Protein AF-0000000075717150 (afdb_homodimer)

pLDDT: mean 70.17, std 19.17, range [33.69, 96.06]

Nearest PDB structures (foldseek):
  2d68-assembly1_B  TM=8.323E-01  e=2.996E-01  Homo sapiens

Organism: Trichomonas vaginalis (strain ATCC PRA-98 / G3) (NCBI:txid412133)

Structure (mmCIF, N/CA/C/O backbone):
data_AF-0000000075717150-model_v1
#
loop_
_entity.id
_entity.type
_entity.pdbx_description
1 polymer 'LisH domain-containing protein'
#
loop_
_atom_site.group_PDB
_atom_site.id
_atom_site.type_symbol
_atom_site.label_atom_id
_atom_site.label_alt_id
_atom_site.label_comp_id
_atom_site.label_asym_id
_atom_site.label_entity_id
_atom_site.label_seq_id
_atom_site.pdbx_PDB_ins_code
_atom_site.Cartn_x
_atom_site.Cartn_y
_atom_site.Cartn_z
_atom_site.occupancy
_atom_site.B_iso_or_equiv
_atom_site.auth_seq_id
_atom_site.auth_comp_id
_atom_site.auth_asym_id
_atom_site.auth_atom_id
_atom_site.pdbx_PDB_model_num
ATOM 1 N N . MET A 1 1 ? -55.406 -4.188 25.156 1 46.41 1 MET A N 1
ATOM 2 C CA . MET A 1 1 ? -54.625 -3.035 24.703 1 46.41 1 MET A CA 1
ATOM 3 C C . MET A 1 1 ? -55.219 -2.43 23.438 1 46.41 1 MET A C 1
ATOM 5 O O . MET A 1 1 ? -55.469 -3.141 22.469 1 46.41 1 MET A O 1
ATOM 9 N N . SER A 1 2 ? -55.781 -1.242 23.562 1 56.91 2 SER A N 1
ATOM 10 C CA . SER A 1 2 ? -56.562 -0.68 22.484 1 56.91 2 SER A CA 1
ATOM 11 C C . SER A 1 2 ? -55.719 -0.387 21.25 1 56.91 2 SER A C 1
ATOM 13 O O . SER A 1 2 ? -54.5 -0.237 21.359 1 56.91 2 SER A O 1
ATOM 15 N N . PHE A 1 3 ? -56.312 -0.601 20.141 1 59.31 3 PHE A N 1
ATOM 16 C CA . PHE A 1 3 ? -55.75 -0.363 18.828 1 59.31 3 PHE A CA 1
ATOM 17 C C . PHE A 1 3 ? -55.062 0.991 18.766 1 59.31 3 PHE A C 1
ATOM 19 O O . PHE A 1 3 ? -54 1.121 18.172 1 59.31 3 PHE A O 1
ATOM 26 N N . GLU A 1 4 ? -55.594 1.86 19.484 1 58.78 4 GLU A N 1
ATOM 27 C CA . GLU A 1 4 ? -55.062 3.219 19.516 1 58.78 4 GLU A CA 1
ATOM 28 C C . GLU A 1 4 ? -53.75 3.273 20.266 1 58.78 4 GLU A C 1
ATOM 30 O O . GLU A 1 4 ? -52.812 3.996 19.875 1 58.78 4 GLU A O 1
ATOM 35 N N . LYS A 1 5 ? -53.656 2.535 21.266 1 59.91 5 LYS A N 1
ATOM 36 C CA . LYS A 1 5 ? -52.406 2.479 22.031 1 59.91 5 LYS A CA 1
ATOM 37 C C . LYS A 1 5 ? -51.312 1.805 21.25 1 59.91 5 LYS A C 1
ATOM 39 O O . LYS A 1 5 ? -50.156 2.242 21.297 1 59.91 5 LYS A O 1
ATOM 44 N N . ALA A 1 6 ? -51.688 0.785 20.5 1 54.62 6 ALA A N 1
ATOM 45 C CA . ALA A 1 6 ? -50.719 0.101 19.656 1 54.62 6 ALA A CA 1
ATOM 46 C C . ALA A 1 6 ? -50.188 1.024 18.547 1 54.62 6 ALA A C 1
ATOM 48 O O . ALA A 1 6 ? -49 1.041 18.25 1 54.62 6 ALA A O 1
ATOM 49 N N . LYS A 1 7 ? -51.031 1.894 18.078 1 57.31 7 LYS A N 1
ATOM 50 C CA . LYS A 1 7 ? -50.656 2.848 17.031 1 57.31 7 LYS A CA 1
ATOM 51 C C . LYS A 1 7 ? -49.688 3.906 17.562 1 57.31 7 LYS A C 1
ATOM 53 O O . LYS A 1 7 ? -48.75 4.297 16.891 1 57.31 7 LYS A O 1
ATOM 58 N N . SER A 1 8 ? -49.969 4.273 18.797 1 62.31 8 SER A N 1
ATOM 59 C CA . SER A 1 8 ? -49.125 5.289 19.438 1 62.31 8 SER A CA 1
ATOM 60 C C . SER A 1 8 ? -47.75 4.758 19.734 1 62.31 8 SER A C 1
ATOM 62 O O . SER A 1 8 ? -46.75 5.465 19.547 1 62.31 8 SER A O 1
ATOM 64 N N . ILE A 1 9 ? -47.719 3.467 20.047 1 58.25 9 ILE A N 1
ATOM 65 C CA . ILE A 1 9 ? -46.438 2.824 20.359 1 58.25 9 ILE A CA 1
ATOM 66 C C . ILE A 1 9 ? -45.625 2.643 19.078 1 58.25 9 ILE A C 1
ATOM 68 O O . ILE A 1 9 ? -44.406 2.877 19.062 1 58.25 9 ILE A O 1
ATOM 72 N N . ILE A 1 10 ? -46.281 2.322 18 1 52.78 10 ILE A N 1
ATOM 73 C CA . ILE A 1 10 ? -45.625 2.143 16.719 1 52.78 10 ILE A CA 1
ATOM 74 C C . ILE A 1 10 ? -45.094 3.484 16.203 1 52.78 10 ILE A C 1
ATOM 76 O O . ILE A 1 10 ? -43.969 3.576 15.727 1 52.78 10 ILE A O 1
ATOM 80 N N . ALA A 1 11 ? -45.938 4.5 16.406 1 60.97 11 ALA A N 1
ATOM 81 C CA . ALA A 1 11 ? -45.562 5.832 15.945 1 60.97 11 ALA A CA 1
ATOM 82 C C . ALA A 1 11 ? -44.375 6.363 16.719 1 60.97 11 ALA A C 1
ATOM 84 O O . ALA A 1 11 ? -43.469 6.973 16.141 1 60.97 11 ALA A O 1
ATOM 85 N N . GLU A 1 12 ? -44.344 6.039 18 1 57.88 12 GLU A N 1
ATOM 86 C CA . GLU A 1 12 ? -43.25 6.461 18.859 1 57.88 12 GLU A CA 1
ATOM 87 C C . GLU A 1 12 ? -41.969 5.688 18.547 1 57.88 12 GLU A C 1
ATOM 89 O O . GLU A 1 12 ? -40.875 6.266 18.5 1 57.88 12 GLU A O 1
ATOM 94 N N . SER A 1 13 ? -42.125 4.363 18.266 1 57.03 13 SER A N 1
ATOM 95 C CA . SER A 1 13 ? -40.969 3.521 17.906 1 57.03 13 SER A CA 1
ATOM 96 C C . SER A 1 13 ? -40.375 3.949 16.562 1 57.03 13 SER A C 1
ATOM 98 O O . SER A 1 13 ? -39.156 3.957 16.406 1 57.03 13 SER A O 1
ATOM 100 N N . GLU A 1 14 ? -41.281 4.332 15.648 1 54.59 14 GLU A N 1
ATOM 101 C CA . GLU A 1 14 ? -40.812 4.809 14.344 1 54.59 14 GLU A CA 1
ATOM 102 C C . GLU A 1 14 ? -40.094 6.137 14.469 1 54.59 14 GLU A C 1
ATOM 104 O O . GLU A 1 14 ? -39.062 6.348 13.812 1 54.59 14 GLU A O 1
ATOM 109 N N . ARG A 1 15 ? -40.656 6.996 15.344 1 56.44 15 ARG A N 1
ATOM 110 C CA . ARG A 1 15 ? -40.031 8.297 15.562 1 56.44 15 ARG A CA 1
ATOM 111 C C . ARG A 1 15 ? -38.656 8.148 16.188 1 56.44 15 ARG A C 1
ATOM 113 O O . ARG A 1 15 ? -37.719 8.844 15.797 1 56.44 15 ARG A O 1
ATOM 120 N N . GLU A 1 16 ? -38.562 7.121 17.109 1 57.84 16 GLU A N 1
ATOM 121 C CA . GLU A 1 16 ? -37.281 6.836 17.75 1 57.84 16 GLU A CA 1
ATOM 122 C C . GLU A 1 16 ? -36.281 6.223 16.766 1 57.84 16 GLU A C 1
ATOM 124 O O . GLU A 1 16 ? -35.094 6.562 16.781 1 57.84 16 GLU A O 1
ATOM 129 N N . LEU A 1 17 ? -36.781 5.363 15.953 1 55.19 17 LEU A N 1
ATOM 130 C CA . LEU A 1 17 ? -35.938 4.746 14.938 1 55.19 17 LEU A CA 1
ATOM 131 C C . LEU A 1 17 ? -35.469 5.789 13.93 1 55.19 17 LEU A C 1
ATOM 133 O O . LEU A 1 17 ? -34.281 5.77 13.516 1 55.19 17 LEU A O 1
ATOM 137 N N . ARG A 1 18 ? -36.375 6.648 13.555 1 54.06 18 ARG A N 1
ATOM 138 C CA . ARG A 1 18 ? -36.031 7.715 12.625 1 54.06 18 ARG A CA 1
ATOM 139 C C . ARG A 1 18 ? -34.938 8.625 13.211 1 54.06 18 ARG A C 1
ATOM 141 O O . ARG A 1 18 ? -34 9.023 12.508 1 54.06 18 ARG A O 1
ATOM 148 N N . LYS A 1 19 ? -35.156 8.906 14.484 1 57.41 19 LYS A N 1
ATOM 149 C CA . LYS A 1 19 ? -34.188 9.742 15.18 1 57.41 19 LYS A CA 1
ATOM 150 C C . LYS A 1 19 ? -32.844 9.07 15.234 1 57.41 19 LYS A C 1
ATOM 152 O O . LYS A 1 19 ? -31.812 9.711 15.016 1 57.41 19 LYS A O 1
ATOM 157 N N . GLU A 1 20 ? -32.875 7.723 15.477 1 55.41 20 GLU A N 1
ATOM 158 C CA . GLU A 1 20 ? -31.656 6.953 15.547 1 55.41 20 GLU A CA 1
ATOM 159 C C . GLU A 1 20 ? -30.969 6.855 14.188 1 55.41 20 GLU A C 1
ATOM 161 O O . GLU A 1 20 ? -29.75 6.992 14.078 1 55.41 20 GLU A O 1
ATOM 166 N N . ILE A 1 21 ? -31.766 6.75 13.258 1 53.97 21 ILE A N 1
ATOM 167 C CA . ILE A 1 21 ? -31.234 6.672 11.898 1 53.97 21 ILE A CA 1
ATOM 168 C C . ILE A 1 21 ? -30.656 8.023 11.492 1 53.97 21 ILE A C 1
ATOM 170 O O . ILE A 1 21 ? -29.578 8.094 10.898 1 53.97 21 ILE A O 1
ATOM 174 N N . SER A 1 22 ? -31.422 9.062 11.867 1 54.75 22 SER A N 1
ATOM 175 C CA . SER A 1 22 ? -30.969 10.414 11.562 1 54.75 22 SER A CA 1
ATOM 176 C C . SER A 1 22 ? -29.641 10.719 12.258 1 54.75 22 SER A C 1
ATOM 178 O O . SER A 1 22 ? -28.766 11.344 11.664 1 54.75 22 SER A O 1
ATOM 180 N N . LYS A 1 23 ? -29.516 10.203 13.438 1 55.69 23 LYS A N 1
ATOM 181 C CA . LYS A 1 23 ? -28.297 10.383 14.211 1 55.69 23 LYS A CA 1
ATOM 182 C C . LYS A 1 23 ? -27.125 9.648 13.57 1 55.69 23 LYS A C 1
ATOM 184 O O . LYS A 1 23 ? -26.016 10.188 13.484 1 55.69 23 LYS A O 1
ATOM 189 N N . ILE A 1 24 ? -27.438 8.492 13.078 1 52.12 24 ILE A N 1
ATOM 190 C CA . ILE A 1 24 ? -26.422 7.684 12.414 1 52.12 24 ILE A CA 1
ATOM 191 C C . ILE A 1 24 ? -26 8.352 11.109 1 52.12 24 ILE A C 1
ATOM 193 O O . ILE A 1 24 ? -24.812 8.453 10.805 1 52.12 24 ILE A O 1
ATOM 197 N N . ILE A 1 25 ? -26.984 8.883 10.469 1 53.72 25 ILE A N 1
ATOM 198 C CA . ILE A 1 25 ? -26.719 9.555 9.203 1 53.72 25 ILE A CA 1
ATOM 199 C C . ILE A 1 25 ? -25.891 10.812 9.453 1 53.72 25 ILE A C 1
ATOM 201 O O . ILE A 1 25 ? -24.906 11.07 8.75 1 53.72 25 ILE A O 1
ATOM 205 N N . ASP A 1 26 ? -26.375 11.477 10.516 1 57.22 26 ASP A N 1
ATOM 206 C CA . ASP A 1 26 ? -25.672 12.703 10.852 1 57.22 26 ASP A CA 1
ATOM 207 C C . ASP A 1 26 ? -24.234 12.422 11.281 1 57.22 26 ASP A C 1
ATOM 209 O O . ASP A 1 26 ? -23.297 13.133 10.883 1 57.22 26 ASP A O 1
ATOM 213 N N . GLU A 1 27 ? -24.094 11.328 12.086 1 55.66 27 GLU A N 1
ATOM 214 C CA . GLU A 1 27 ? -22.766 10.93 12.57 1 55.66 27 GLU A CA 1
ATOM 215 C C . GLU A 1 27 ? -21.891 10.445 11.422 1 55.66 27 GLU A C 1
ATOM 217 O O . GLU A 1 27 ? -20.703 10.789 11.352 1 55.66 27 GLU A O 1
ATOM 222 N N . ARG A 1 28 ? -22.578 9.719 10.562 1 55.09 28 ARG A N 1
ATOM 223 C CA . ARG A 1 28 ? -21.844 9.227 9.398 1 55.09 28 ARG A CA 1
ATOM 224 C C . ARG A 1 28 ? -21.438 10.375 8.477 1 55.09 28 ARG A C 1
ATOM 226 O O . ARG A 1 28 ? -20.344 10.383 7.934 1 55.09 28 ARG A O 1
ATOM 233 N N . SER A 1 29 ? -22.344 11.312 8.352 1 58.94 29 SER A N 1
ATOM 234 C CA . SER A 1 29 ? -22.078 12.484 7.527 1 58.94 29 SER A CA 1
ATOM 235 C C . SER A 1 29 ? -20.922 13.305 8.094 1 58.94 29 SER A C 1
ATOM 237 O O . SER A 1 29 ? -20.047 13.766 7.352 1 58.94 29 SER A O 1
ATOM 239 N N . VAL A 1 30 ? -20.969 13.445 9.398 1 54.56 30 VAL A N 1
ATOM 240 C CA . VAL A 1 30 ? -19.891 14.195 10.055 1 54.56 30 VAL A CA 1
ATOM 241 C C . VAL A 1 30 ? -18.578 13.453 9.898 1 54.56 30 VAL A C 1
ATOM 243 O O . VAL A 1 30 ? -17.547 14.055 9.594 1 54.56 30 VAL A O 1
ATOM 246 N N . GLN A 1 31 ? -18.641 12.094 10.055 1 56.19 31 GLN A N 1
ATOM 247 C CA . GLN A 1 31 ? -17.438 11.281 9.898 1 56.19 31 GLN A CA 1
ATOM 248 C C . GLN A 1 31 ? -16.859 11.406 8.492 1 56.19 31 GLN A C 1
ATOM 250 O O . GLN A 1 31 ? -15.656 11.578 8.32 1 56.19 31 GLN A O 1
ATOM 255 N N . ASN A 1 32 ? -17.875 11.367 7.578 1 58.41 32 ASN A N 1
ATOM 256 C CA . ASN A 1 32 ? -17.438 11.461 6.188 1 58.41 32 ASN A CA 1
ATOM 257 C C . ASN A 1 32 ? -16.828 12.836 5.883 1 58.41 32 ASN A C 1
ATOM 259 O O . ASN A 1 32 ? -15.844 12.93 5.152 1 58.41 32 ASN A O 1
ATOM 263 N N . LYS A 1 33 ? -17.453 13.836 6.547 1 58.5 33 LYS A N 1
ATOM 264 C CA . LYS A 1 33 ? -16.922 15.18 6.34 1 58.5 33 LYS A CA 1
ATOM 265 C C . LYS A 1 33 ? -15.531 15.32 6.945 1 58.5 33 LYS A C 1
ATOM 267 O O . LYS A 1 33 ? -14.641 15.906 6.328 1 58.5 33 LYS A O 1
ATOM 272 N N . VAL A 1 34 ? -15.383 14.773 8.086 1 55.41 34 VAL A N 1
ATOM 273 C CA . VAL A 1 34 ? -14.094 14.852 8.766 1 55.41 34 VAL A CA 1
ATOM 274 C C . VAL A 1 34 ? -13.039 14.07 7.98 1 55.41 34 VAL A C 1
ATOM 276 O O . VAL A 1 34 ? -11.914 14.539 7.816 1 55.41 34 VAL A O 1
ATOM 279 N N . LEU A 1 35 ? -13.508 12.938 7.512 1 58.94 35 LEU A N 1
ATOM 280 C CA . LEU A 1 35 ? -12.602 12.117 6.711 1 58.94 35 LEU A CA 1
ATOM 281 C C . LEU A 1 35 ? -12.211 12.844 5.422 1 58.94 35 LEU A C 1
ATOM 283 O O . LEU A 1 35 ? -11.055 12.812 5.012 1 58.94 35 LEU A O 1
ATOM 287 N N . GLU A 1 36 ? -13.156 13.469 4.848 1 61.91 36 GLU A N 1
ATOM 288 C CA . GLU A 1 36 ? -12.891 14.25 3.643 1 61.91 36 GLU A CA 1
ATOM 289 C C . GLU A 1 36 ? -11.914 15.391 3.932 1 61.91 36 GLU A C 1
ATOM 291 O O . GLU A 1 36 ? -10.992 15.633 3.156 1 61.91 36 GLU A O 1
ATOM 296 N N . GLU A 1 37 ? -12.164 16.031 5 1 55.97 37 GLU A N 1
ATOM 297 C CA . GLU A 1 37 ? -11.266 17.094 5.398 1 55.97 37 GLU A CA 1
ATOM 298 C C . GLU A 1 37 ? -9.859 16.578 5.684 1 55.97 37 GLU A C 1
ATOM 300 O O . GLU A 1 37 ? -8.867 17.188 5.301 1 55.97 37 GLU A O 1
ATOM 305 N N . ALA A 1 38 ? -9.867 15.43 6.309 1 59.03 38 ALA A N 1
ATOM 306 C CA . ALA A 1 38 ? -8.57 14.82 6.602 1 59.03 38 ALA A CA 1
ATOM 307 C C . ALA A 1 38 ? -7.84 14.438 5.32 1 59.03 38 ALA A C 1
ATOM 309 O O . ALA A 1 38 ? -6.629 14.641 5.203 1 59.03 38 ALA A O 1
ATOM 310 N N . LYS A 1 39 ? -8.617 13.93 4.484 1 60.31 39 LYS A N 1
ATOM 311 C CA . LYS A 1 39 ? -8.062 13.57 3.182 1 60.31 39 LYS A CA 1
ATOM 312 C C . LYS A 1 39 ? -7.52 14.797 2.459 1 60.31 39 LYS A C 1
ATOM 314 O O . LYS A 1 39 ? -6.406 14.766 1.929 1 60.31 39 LYS A O 1
ATOM 319 N N . GLN A 1 40 ? -8.211 15.867 2.426 1 63.44 40 GLN A N 1
ATOM 320 C CA . GLN A 1 40 ? -7.797 17.094 1.77 1 63.44 40 GLN A CA 1
ATOM 321 C C . GLN A 1 40 ? -6.543 17.672 2.42 1 63.44 40 GLN A C 1
ATOM 323 O O . GLN A 1 40 ? -5.625 18.125 1.728 1 63.44 40 GLN A O 1
ATOM 328 N N . THR A 1 41 ? -6.582 17.656 3.676 1 58.38 41 THR A N 1
ATOM 329 C CA . THR A 1 41 ? -5.434 18.172 4.402 1 58.38 41 THR A CA 1
ATOM 330 C C . THR A 1 41 ? -4.188 17.344 4.113 1 58.38 41 THR A C 1
ATOM 332 O O . THR A 1 41 ? -3.105 17.891 3.889 1 58.38 41 THR A O 1
ATOM 335 N N . ALA A 1 42 ? -4.441 16.047 4.117 1 61.19 42 ALA A N 1
ATOM 336 C CA . ALA A 1 42 ? -3.322 15.164 3.795 1 61.19 42 ALA A CA 1
ATOM 337 C C . ALA A 1 42 ? -2.814 15.414 2.379 1 61.19 42 ALA A C 1
ATOM 339 O O . ALA A 1 42 ? -1.605 15.422 2.139 1 61.19 42 ALA A O 1
ATOM 340 N N . GLU A 1 43 ? -3.654 15.617 1.509 1 61.19 43 GLU A N 1
ATOM 341 C CA . GLU A 1 43 ? -3.295 15.922 0.128 1 61.19 43 GLU A CA 1
ATOM 342 C C . GLU A 1 43 ? -2.516 17.234 0.04 1 61.19 43 GLU A C 1
ATOM 344 O O . GLU A 1 43 ? -1.499 17.312 -0.654 1 61.19 43 GLU A O 1
ATOM 349 N N . ILE A 1 44 ? -2.99 18.25 0.614 1 61.72 44 ILE A N 1
ATOM 350 C CA . ILE A 1 44 ? -2.342 19.562 0.603 1 61.72 44 ILE A CA 1
ATOM 351 C C . ILE A 1 44 ? -0.946 19.438 1.211 1 61.72 44 ILE A C 1
ATOM 353 O O . ILE A 1 44 ? 0.022 19.969 0.658 1 61.72 44 ILE A O 1
ATOM 357 N N . GLN A 1 45 ? -0.898 18.797 2.275 1 59.62 45 GLN A N 1
ATOM 358 C CA . GLN A 1 45 ? 0.401 18.656 2.92 1 59.62 45 GLN A CA 1
ATOM 359 C C . GLN A 1 45 ? 1.358 17.844 2.043 1 59.62 45 GLN A C 1
ATOM 361 O O . GLN A 1 45 ? 2.529 18.203 1.903 1 59.62 45 GLN A O 1
ATOM 366 N N . ALA A 1 46 ? 0.789 16.844 1.502 1 61.34 46 ALA A N 1
ATOM 367 C CA . ALA A 1 46 ? 1.604 16.062 0.581 1 61.34 46 ALA A CA 1
ATOM 368 C C . ALA A 1 46 ? 2.062 16.906 -0.604 1 61.34 46 ALA A C 1
ATOM 370 O O . ALA A 1 46 ? 3.223 16.828 -1.016 1 61.34 46 ALA A O 1
ATOM 371 N N . LYS A 1 47 ? 1.129 17.703 -1.128 1 62.81 47 LYS A N 1
ATOM 372 C CA . LYS A 1 47 ? 1.455 18.609 -2.227 1 62.81 47 LYS A CA 1
ATOM 373 C C . LYS A 1 47 ? 2.535 19.594 -1.816 1 62.81 47 LYS A C 1
ATOM 375 O O . LYS A 1 47 ? 3.471 19.859 -2.576 1 62.81 47 LYS A O 1
ATOM 380 N N . HIS A 1 48 ? 2.252 20.297 -0.793 1 58.09 48 HIS A N 1
ATOM 381 C CA . HIS A 1 48 ? 3.215 21.281 -0.289 1 58.09 48 HIS A CA 1
ATOM 382 C C . HIS A 1 48 ? 4.598 20.656 -0.139 1 58.09 48 HIS A C 1
ATOM 384 O O . HIS A 1 48 ? 5.605 21.281 -0.475 1 58.09 48 HIS A O 1
ATOM 390 N N . PHE A 1 49 ? 4.582 19.609 0.4 1 56.72 49 PHE A N 1
ATOM 391 C CA . PHE A 1 49 ? 5.84 18.891 0.575 1 56.72 49 PHE A CA 1
ATOM 392 C C . PHE A 1 49 ? 6.496 18.609 -0.771 1 56.72 49 PHE A C 1
ATOM 394 O O . PHE A 1 49 ? 7.719 18.688 -0.901 1 56.72 49 PHE A O 1
ATOM 401 N N . LEU A 1 50 ? 5.641 18.266 -1.608 1 56.09 50 LEU A N 1
ATOM 402 C CA . LEU A 1 50 ? 6.125 17.906 -2.934 1 56.09 50 LEU A CA 1
ATOM 403 C C . LEU A 1 50 ? 6.492 19.141 -3.742 1 56.09 50 LEU A C 1
ATOM 405 O O . LEU A 1 50 ? 7.391 19.094 -4.582 1 56.09 50 LEU A O 1
ATOM 409 N N . ASP A 1 51 ? 5.668 20.203 -3.68 1 52.44 51 ASP A N 1
ATOM 410 C CA . ASP A 1 51 ? 5.98 21.438 -4.371 1 52.44 51 ASP A CA 1
ATOM 411 C C . ASP A 1 51 ? 7.207 22.125 -3.764 1 52.44 51 ASP A C 1
ATOM 413 O O . ASP A 1 51 ? 8.023 22.703 -4.48 1 52.44 51 ASP A O 1
ATOM 417 N N . ASP A 1 52 ? 7.012 22.703 -2.516 1 44.53 52 ASP A N 1
ATOM 418 C CA . ASP A 1 52 ? 8.148 23.406 -1.934 1 44.53 52 ASP A CA 1
ATOM 419 C C . ASP A 1 52 ? 9.438 22.625 -2.102 1 44.53 52 ASP A C 1
ATOM 421 O O . ASP A 1 52 ? 10.531 23.188 -2.055 1 44.53 52 ASP A O 1
ATOM 425 N N . GLU A 1 53 ? 9.508 21.594 -1.326 1 45.56 53 GLU A N 1
ATOM 426 C CA . GLU A 1 53 ? 10.805 20.938 -1.322 1 45.56 53 GLU A CA 1
ATOM 427 C C . GLU A 1 53 ? 11.297 20.672 -2.742 1 45.56 53 GLU A C 1
ATOM 429 O O . GLU A 1 53 ? 10.523 20.734 -3.697 1 45.56 53 GLU A O 1
ATOM 434 N N . VAL A 1 54 ? 12.125 19.438 -2.869 1 40.69 54 VAL A N 1
ATOM 435 C CA . VAL A 1 54 ? 13.25 18.609 -3.299 1 40.69 54 VAL A CA 1
ATOM 436 C C . VAL A 1 54 ? 12.977 18.047 -4.688 1 40.69 54 VAL A C 1
ATOM 438 O O . VAL A 1 54 ? 11.812 17.906 -5.086 1 40.69 54 VAL A O 1
ATOM 441 N N . ALA A 1 55 ? 13.977 17.859 -5.508 1 38.59 55 ALA A N 1
ATOM 442 C CA . ALA A 1 55 ? 14.07 17.047 -6.719 1 38.59 55 ALA A CA 1
ATOM 443 C C . ALA A 1 55 ? 13.125 15.859 -6.656 1 38.59 55 ALA A C 1
ATOM 445 O O . ALA A 1 55 ? 13.016 15.203 -5.617 1 38.59 55 ALA A O 1
ATOM 446 N N . PRO A 1 56 ? 12.023 15.961 -7.418 1 37.81 56 PRO A N 1
ATOM 447 C CA . PRO A 1 56 ? 11.164 14.781 -7.422 1 37.81 56 PRO A CA 1
ATOM 448 C C . PRO A 1 56 ? 11.875 13.523 -6.926 1 37.81 56 PRO A C 1
ATOM 450 O O . PRO A 1 56 ? 13.094 13.391 -7.094 1 37.81 56 PRO A O 1
ATOM 453 N N . PRO A 1 57 ? 11.688 13.078 -5.68 1 34.72 57 PRO A N 1
ATOM 454 C CA . PRO A 1 57 ? 12.391 11.805 -5.516 1 34.72 57 PRO A CA 1
ATOM 455 C C . PRO A 1 57 ? 12.844 11.195 -6.844 1 34.72 57 PRO A C 1
ATOM 457 O O . PRO A 1 57 ? 12.242 11.477 -7.887 1 34.72 57 PRO A O 1
ATOM 460 N N . PRO A 1 58 ? 14.156 10.93 -6.949 1 33.69 58 PRO A N 1
ATOM 461 C CA . PRO A 1 58 ? 14.5 10.375 -8.258 1 33.69 58 PRO A CA 1
ATOM 462 C C . PRO A 1 58 ? 13.297 9.75 -8.969 1 33.69 58 PRO A C 1
ATOM 464 O O . PRO A 1 58 ? 12.391 9.234 -8.312 1 33.69 58 PRO A O 1
ATOM 467 N N . GLU A 1 59 ? 12.844 10.422 -10.023 1 34.34 59 GLU A N 1
ATOM 468 C CA . GLU A 1 59 ? 11.945 9.711 -10.922 1 34.34 59 GLU A CA 1
ATOM 469 C C . GLU A 1 59 ? 11.953 8.211 -10.633 1 34.34 59 GLU A C 1
ATOM 471 O O . GLU A 1 59 ? 13 7.559 -10.711 1 34.34 59 GLU A O 1
ATOM 476 N N . ILE A 1 60 ? 11.703 7.859 -9.445 1 34.06 60 ILE A N 1
ATOM 477 C CA . ILE A 1 60 ? 11.641 6.402 -9.5 1 34.06 60 ILE A CA 1
ATOM 478 C C . ILE A 1 60 ? 11.344 5.949 -10.922 1 34.06 60 ILE A C 1
ATOM 480 O O . ILE A 1 60 ? 10.234 6.141 -11.422 1 34.06 60 ILE A O 1
ATOM 484 N N . PRO A 1 61 ? 12.305 6.414 -11.773 1 35.25 61 PRO A N 1
ATOM 485 C CA . PRO A 1 61 ? 12.141 6.148 -13.211 1 35.25 61 PRO A CA 1
ATOM 486 C C . PRO A 1 61 ? 11.062 5.109 -13.492 1 35.25 61 PRO A C 1
ATOM 488 O O . PRO A 1 61 ? 10.195 5.336 -14.344 1 35.25 61 PRO A O 1
ATOM 491 N N . GLY A 1 62 ? 11.531 3.98 -13.422 1 35 62 GLY A N 1
ATOM 492 C CA . GLY A 1 62 ? 11.039 2.781 -14.086 1 35 62 GLY A CA 1
ATOM 493 C C . GLY A 1 62 ? 9.633 2.404 -13.68 1 35 62 GLY A C 1
ATOM 494 O O . GLY A 1 62 ? 9 1.551 -14.305 1 35 62 GLY A O 1
ATOM 495 N N . ILE A 1 63 ? 9.375 2.479 -12.414 1 38.22 63 ILE A N 1
ATOM 496 C CA . ILE A 1 63 ? 8.133 1.771 -12.133 1 38.22 63 ILE A CA 1
ATOM 497 C C . ILE A 1 63 ? 6.953 2.539 -12.727 1 38.22 63 ILE A C 1
ATOM 499 O O . ILE A 1 63 ? 6.098 1.954 -13.391 1 38.22 63 ILE A O 1
ATOM 503 N N . LEU A 1 64 ? 6.57 3.889 -12.109 1 44.91 64 LEU A N 1
ATOM 504 C CA . LEU A 1 64 ? 5.289 4.484 -12.477 1 44.91 64 LEU A CA 1
ATOM 505 C C . LEU A 1 64 ? 5.457 5.465 -13.633 1 44.91 64 LEU A C 1
ATOM 507 O O . LEU A 1 64 ? 4.473 6.016 -14.133 1 44.91 64 LEU A O 1
ATOM 511 N N . ALA A 1 65 ? 6.578 5.973 -13.875 1 38.97 65 ALA A N 1
ATOM 512 C CA . ALA A 1 65 ? 6.617 7.035 -14.875 1 38.97 65 ALA A CA 1
ATOM 513 C C . ALA A 1 65 ? 5.992 6.582 -16.188 1 38.97 65 ALA A C 1
ATOM 515 O O . ALA A 1 65 ? 5.773 7.391 -17.094 1 38.97 65 ALA A O 1
ATOM 516 N N . ASP A 1 66 ? 6.484 5.395 -16.656 1 40.84 66 ASP A N 1
ATOM 517 C CA . ASP A 1 66 ? 5.918 5.109 -17.969 1 40.84 66 ASP A CA 1
ATOM 518 C C . ASP A 1 66 ? 4.398 5.004 -17.906 1 40.84 66 ASP A C 1
ATOM 520 O O . ASP A 1 66 ? 3.836 4.715 -16.844 1 40.84 66 ASP A O 1
ATOM 524 N N . SER A 1 67 ? 3.65 5.465 -18.844 1 43.69 67 SER A N 1
ATOM 525 C CA . SER A 1 67 ? 2.225 5.543 -19.156 1 43.69 67 SER A CA 1
ATOM 526 C C . SER A 1 67 ? 1.432 4.52 -18.344 1 43.69 67 SER A C 1
ATOM 528 O O . SER A 1 67 ? 0.274 4.758 -18 1 43.69 67 SER A O 1
ATOM 530 N N . ASP A 1 68 ? 1.664 3.217 -18.25 1 49.19 68 ASP A N 1
ATOM 531 C CA . ASP A 1 68 ? 0.754 2.164 -17.797 1 49.19 68 ASP A CA 1
ATOM 532 C C . ASP A 1 68 ? 0.917 1.891 -16.312 1 49.19 68 ASP A C 1
ATOM 534 O O . ASP A 1 68 ? 2.025 1.631 -15.836 1 49.19 68 ASP A O 1
ATOM 538 N N . GLU A 1 69 ? 0.054 2.557 -15.555 1 56.03 69 GLU A N 1
ATOM 539 C CA . GLU A 1 69 ? 0.027 2.236 -14.125 1 56.03 69 GLU A CA 1
ATOM 540 C C . GLU A 1 69 ? 0.5 0.808 -13.875 1 56.03 69 GLU A C 1
ATOM 542 O O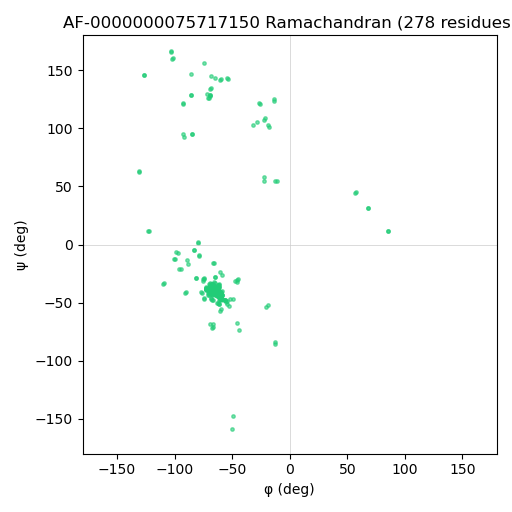 . GLU A 1 69 ? -0.023 -0.139 -14.469 1 56.03 69 GLU A O 1
ATOM 547 N N . LYS A 1 70 ? 1.536 0.677 -13.078 1 83.44 70 LYS A N 1
ATOM 548 C CA . LYS A 1 70 ? 2.084 -0.653 -12.836 1 83.44 70 LYS A CA 1
ATOM 549 C C . LYS A 1 70 ? 1.145 -1.479 -11.961 1 83.44 70 LYS A C 1
ATOM 551 O O . LYS A 1 70 ? 0.497 -0.945 -11.055 1 83.44 70 LYS A O 1
ATOM 556 N N . ASP A 1 71 ? 0.838 -2.637 -12.375 1 92.5 71 ASP A N 1
ATOM 557 C CA . ASP A 1 71 ? -0.084 -3.557 -11.719 1 92.5 71 ASP A CA 1
ATOM 558 C C . ASP A 1 71 ? 0.196 -3.637 -10.219 1 92.5 71 ASP A C 1
ATOM 560 O O . ASP A 1 71 ? -0.728 -3.787 -9.414 1 92.5 71 ASP A O 1
ATOM 564 N N . GLU A 1 72 ? 1.48 -3.438 -9.844 1 94.19 72 GLU A N 1
ATOM 565 C CA . GLU A 1 72 ? 1.818 -3.484 -8.422 1 94.19 72 GLU A CA 1
ATOM 566 C C . GLU A 1 72 ? 1.159 -2.34 -7.66 1 94.19 72 GLU A C 1
ATOM 568 O O . GLU A 1 72 ? 0.611 -2.545 -6.574 1 94.19 72 GLU A O 1
ATOM 573 N N . TYR A 1 73 ? 1.193 -1.135 -8.305 1 93.25 73 TYR A N 1
ATOM 574 C CA . TYR A 1 73 ? 0.539 0.028 -7.711 1 93.25 73 TYR A CA 1
ATOM 575 C C . TYR A 1 73 ? -0.963 -0.198 -7.586 1 93.25 73 TYR A C 1
ATOM 577 O O . TYR A 1 73 ? -1.565 0.152 -6.566 1 93.25 73 TYR A O 1
ATOM 585 N N . LEU A 1 74 ? -1.521 -0.834 -8.531 1 95 74 LEU A N 1
ATOM 586 C CA . LEU A 1 74 ? -2.959 -1.077 -8.555 1 95 74 LEU A CA 1
ATOM 587 C C . LEU A 1 74 ? -3.35 -2.125 -7.516 1 95 74 LEU A C 1
ATOM 589 O O . LEU A 1 74 ? -4.398 -2.012 -6.879 1 95 74 LEU A O 1
ATOM 593 N N . PHE A 1 75 ? -2.541 -3.113 -7.344 1 95.5 75 PHE A N 1
ATOM 594 C CA . PHE A 1 75 ? -2.773 -4.09 -6.289 1 95.5 75 PHE A CA 1
ATOM 595 C C . PHE A 1 75 ? -2.77 -3.416 -4.918 1 95.5 75 PHE A C 1
ATOM 597 O O . PHE A 1 75 ? -3.605 -3.725 -4.066 1 95.5 75 PHE A O 1
ATOM 604 N N . VAL A 1 76 ? -1.836 -2.48 -4.75 1 96 76 VAL A N 1
ATOM 605 C CA . VAL A 1 76 ? -1.722 -1.774 -3.477 1 96 76 VAL A CA 1
ATOM 606 C C . VAL A 1 76 ? -2.949 -0.892 -3.264 1 96 76 VAL A C 1
ATOM 608 O O . VAL A 1 76 ? -3.582 -0.942 -2.205 1 96 76 VAL A O 1
ATOM 611 N N . LEU A 1 77 ? -3.27 -0.178 -4.258 1 94.31 77 LEU A N 1
ATOM 612 C CA . LEU A 1 77 ? -4.426 0.707 -4.164 1 94.31 77 LEU A CA 1
ATOM 613 C C . LEU A 1 77 ? -5.695 -0.087 -3.873 1 94.31 77 LEU A C 1
ATOM 615 O O . LEU A 1 77 ? -6.488 0.293 -3.008 1 94.31 77 LEU A O 1
ATOM 619 N N . GLU A 1 78 ? -5.926 -1.15 -4.562 1 94 78 GLU A N 1
ATOM 620 C CA . GLU A 1 78 ? -7.09 -2.008 -4.363 1 94 78 GLU A CA 1
ATOM 621 C C . GLU A 1 78 ? -7.125 -2.566 -2.943 1 94 78 GLU A C 1
ATOM 623 O O . GLU A 1 78 ? -8.18 -2.604 -2.312 1 94 78 GLU A O 1
ATOM 628 N N . TYR A 1 79 ? -6.008 -2.984 -2.488 1 93.94 79 TYR A N 1
ATOM 629 C CA . TYR A 1 79 ? -5.895 -3.523 -1.137 1 93.94 79 TYR A CA 1
ATOM 630 C C . TYR A 1 79 ? -6.262 -2.471 -0.098 1 93.94 79 TYR A C 1
ATOM 632 O O . TYR A 1 79 ? -7.07 -2.732 0.798 1 93.94 79 TYR A O 1
ATOM 640 N N . LEU A 1 80 ? -5.676 -1.307 -0.189 1 92.06 80 LEU A N 1
ATOM 641 C CA . LEU A 1 80 ? -5.922 -0.227 0.762 1 92.06 80 LEU A CA 1
ATOM 642 C C . LEU A 1 80 ? -7.395 0.157 0.78 1 92.06 80 LEU A C 1
ATOM 644 O O . LEU A 1 80 ? -7.98 0.348 1.851 1 92.06 80 LEU A O 1
ATOM 648 N N . GLU A 1 81 ? -7.949 0.247 -0.368 1 88.25 81 GLU A N 1
ATOM 649 C CA . GLU A 1 81 ? -9.359 0.598 -0.488 1 88.25 81 GLU A CA 1
ATOM 650 C C . GLU A 1 81 ? -10.25 -0.513 0.06 1 88.25 81 GLU A C 1
ATOM 652 O O . GLU A 1 81 ? -11.273 -0.24 0.699 1 88.25 81 GLU A O 1
ATOM 657 N N . SER A 1 82 ? -9.852 -1.719 -0.191 1 87.81 82 SER A N 1
ATOM 658 C CA . SER A 1 82 ? -10.609 -2.861 0.305 1 87.81 82 SER A CA 1
ATOM 659 C C . SER A 1 82 ? -10.602 -2.91 1.829 1 87.81 82 SER A C 1
ATOM 661 O O . SER A 1 82 ? -11.547 -3.416 2.443 1 87.81 82 SER A O 1
ATOM 663 N N . LEU A 1 83 ? -9.57 -2.385 2.387 1 82.44 83 LEU A N 1
ATOM 664 C CA . LEU A 1 83 ? -9.461 -2.338 3.84 1 82.44 83 LEU A CA 1
ATOM 665 C C . LEU A 1 83 ? -10.297 -1.195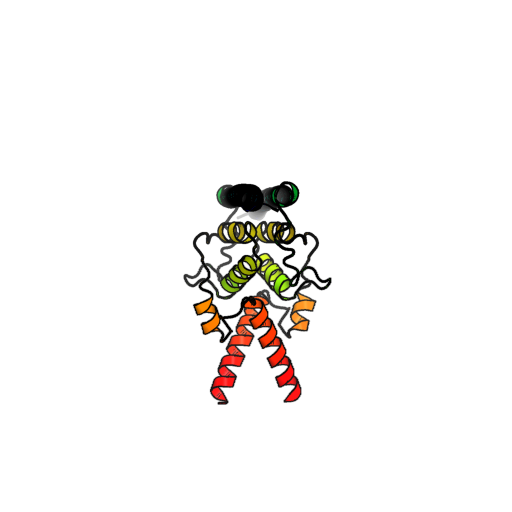 4.41 1 82.44 83 LEU A C 1
ATOM 667 O O . LEU A 1 83 ? -10.469 -1.096 5.629 1 82.44 83 LEU A O 1
ATOM 671 N N . GLY A 1 84 ? -10.781 -0.365 3.559 1 81.5 84 GLY A N 1
ATOM 672 C CA . GLY A 1 84 ? -11.602 0.752 3.994 1 81.5 84 GLY A CA 1
ATOM 673 C C . GLY A 1 84 ? -10.797 1.97 4.395 1 81.5 84 GLY A C 1
ATOM 674 O O . GLY A 1 84 ? -11.32 2.889 5.027 1 81.5 84 GLY A O 1
ATOM 675 N N . LEU A 1 85 ? -9.547 1.975 4.098 1 81.25 85 LEU A N 1
ATOM 676 C CA . LEU A 1 85 ? -8.719 3.143 4.391 1 81.25 85 LEU A CA 1
ATOM 677 C C . LEU A 1 85 ? -9.109 4.32 3.502 1 81.25 85 LEU A C 1
ATOM 679 O O . LEU A 1 85 ? -9.297 4.152 2.293 1 81.25 85 LEU A O 1
ATOM 683 N N . LYS A 1 86 ? -9.227 5.457 4.086 1 76.62 86 LYS A N 1
ATOM 684 C CA . LYS A 1 86 ? -9.734 6.613 3.35 1 76.62 86 LYS A CA 1
ATOM 685 C C . LYS A 1 86 ? -8.633 7.641 3.117 1 76.62 86 LYS A C 1
ATOM 687 O O . LYS A 1 86 ? -8.609 8.312 2.08 1 76.62 86 LYS A O 1
ATOM 692 N N . ILE A 1 87 ? -7.734 7.777 4.031 1 77.44 87 ILE A N 1
ATOM 693 C CA . ILE A 1 87 ? -6.715 8.82 3.98 1 77.44 87 ILE A CA 1
ATOM 694 C C . ILE A 1 87 ? -5.484 8.305 3.238 1 77.44 87 ILE A C 1
ATOM 696 O O . ILE A 1 87 ? -4.953 8.984 2.355 1 77.44 87 ILE A O 1
ATOM 700 N N . THR A 1 88 ? -5.133 7.039 3.516 1 85.75 88 THR A N 1
ATOM 701 C CA . THR A 1 88 ? -3.906 6.457 2.982 1 85.75 88 THR A CA 1
ATOM 702 C C . THR A 1 88 ? -3.934 6.449 1.456 1 85.75 88 THR A C 1
ATOM 704 O O . THR A 1 88 ? -2.975 6.875 0.81 1 85.75 88 THR A O 1
ATOM 707 N N . PRO A 1 89 ? -5.074 6.004 0.81 1 87.31 89 PRO A N 1
ATOM 708 C CA . PRO A 1 89 ? -5.082 6.023 -0.654 1 87.31 89 PRO A CA 1
ATOM 709 C C . PRO A 1 89 ? -4.922 7.43 -1.227 1 87.31 89 PRO A C 1
ATOM 711 O O . PRO A 1 89 ? -4.277 7.605 -2.264 1 87.31 89 PRO A O 1
ATOM 714 N N . THR A 1 90 ? -5.441 8.359 -0.579 1 78.81 90 THR A N 1
ATOM 715 C CA . THR A 1 90 ? -5.355 9.742 -1.025 1 78.81 90 THR A CA 1
ATOM 716 C C . THR A 1 90 ? -3.918 10.25 -0.933 1 78.81 90 THR A C 1
ATOM 718 O O . THR A 1 90 ? -3.412 10.867 -1.872 1 78.81 90 THR A O 1
ATOM 721 N N . VAL A 1 91 ? -3.24 10.039 0.1 1 80.81 91 VAL A N 1
ATOM 722 C CA . VAL A 1 91 ? -1.855 10.453 0.306 1 80.81 91 VAL A CA 1
ATOM 723 C C . VAL A 1 91 ? -0.947 9.727 -0.685 1 80.81 91 VAL A C 1
ATOM 725 O O . VAL A 1 91 ? -0.022 10.328 -1.239 1 80.81 91 VAL A O 1
ATOM 728 N N . LEU A 1 92 ? -1.195 8.414 -0.908 1 85.81 92 LEU A N 1
ATOM 729 C CA . LEU A 1 92 ? -0.427 7.637 -1.87 1 85.81 92 LEU A CA 1
ATOM 730 C C . LEU A 1 92 ? -0.496 8.266 -3.258 1 85.81 92 LEU A C 1
ATOM 732 O O . LEU A 1 92 ? 0.531 8.43 -3.92 1 85.81 92 LEU A O 1
ATOM 736 N N . ARG A 1 93 ? -1.676 8.609 -3.67 1 82.06 93 ARG A N 1
ATOM 737 C CA . ARG A 1 93 ? -1.863 9.211 -4.984 1 82.06 93 ARG A CA 1
ATOM 738 C C . ARG A 1 93 ? -1.079 10.516 -5.105 1 82.06 93 ARG A C 1
ATOM 740 O O . ARG A 1 93 ? -0.418 10.75 -6.121 1 82.06 93 ARG A O 1
ATOM 747 N N . TYR A 1 94 ? -1.087 11.258 -4.145 1 74.38 94 TYR A N 1
ATOM 748 C CA . TYR A 1 94 ? -0.421 12.555 -4.18 1 74.38 94 TYR A CA 1
ATOM 749 C C . TYR A 1 94 ? 1.092 12.391 -4.09 1 74.38 94 TYR A C 1
ATOM 751 O O . TYR A 1 94 ? 1.835 13.016 -4.855 1 74.38 94 TYR A O 1
ATOM 759 N N . GLU A 1 95 ? 1.55 11.594 -3.193 1 79 95 GLU A N 1
ATOM 760 C CA . GLU A 1 95 ? 2.986 11.414 -2.998 1 79 95 GLU A CA 1
ATOM 761 C C . GLU A 1 95 ? 3.629 10.742 -4.207 1 79 95 GLU A C 1
ATOM 763 O O . GLU A 1 95 ? 4.793 11 -4.523 1 79 95 GLU A O 1
ATOM 768 N N . SER A 1 96 ? 2.863 9.867 -4.805 1 78.12 96 SER A N 1
ATOM 769 C CA . SER A 1 96 ? 3.385 9.18 -5.98 1 78.12 96 SER A CA 1
ATOM 770 C C . SER A 1 96 ? 3.203 10.016 -7.242 1 78.12 96 SER A C 1
ATOM 772 O O . SER A 1 96 ? 3.609 9.609 -8.328 1 78.12 96 SER A O 1
ATOM 774 N N . GLN A 1 97 ? 2.531 11.164 -7.086 1 77.12 97 GLN A N 1
ATOM 775 C CA . GLN A 1 97 ? 2.309 12.102 -8.18 1 77.12 97 GLN A CA 1
ATOM 776 C C . GLN A 1 97 ? 1.371 11.516 -9.234 1 77.12 97 GLN A C 1
ATOM 778 O O . GLN A 1 97 ? 1.552 11.742 -10.43 1 77.12 97 GLN A O 1
ATOM 783 N N . HIS A 1 98 ? 0.462 10.688 -8.742 1 79.44 98 HIS A N 1
ATOM 784 C CA . HIS A 1 98 ? -0.564 10.086 -9.578 1 79.44 98 HIS A CA 1
ATOM 785 C C . HIS A 1 98 ? -1.948 10.242 -8.961 1 79.44 98 HIS A C 1
ATOM 787 O O . HIS A 1 98 ? -2.635 9.25 -8.703 1 79.44 98 HIS A O 1
ATOM 793 N N . PRO A 1 99 ? -2.379 11.469 -8.82 1 73.69 99 PRO A N 1
ATOM 794 C CA . PRO A 1 99 ? -3.639 11.727 -8.109 1 73.69 99 PRO A CA 1
ATOM 795 C C . PRO A 1 99 ? -4.852 11.172 -8.852 1 73.69 99 PRO A C 1
ATOM 797 O O . PRO A 1 99 ? -5.891 10.906 -8.242 1 73.69 99 PRO A O 1
ATOM 800 N N . GLU A 1 100 ? -4.762 10.844 -10.07 1 78.25 100 GLU A N 1
ATOM 801 C CA . GLU A 1 100 ? -5.906 10.477 -10.898 1 78.25 100 GLU A CA 1
ATOM 802 C C . GLU A 1 100 ? -6.051 8.961 -11 1 78.25 100 GLU A C 1
ATOM 804 O O . GLU A 1 100 ? -7.062 8.461 -11.492 1 78.25 100 GLU A O 1
ATOM 809 N N . VAL A 1 101 ? -5.082 8.258 -10.461 1 85.38 101 VAL A N 1
ATOM 810 C CA . VAL A 1 101 ? -5.062 6.812 -10.656 1 85.38 101 VAL A CA 1
ATOM 811 C C . VAL A 1 101 ? -6.215 6.168 -9.898 1 85.38 101 VAL A C 1
ATOM 813 O O . VAL A 1 101 ? -6.465 6.5 -8.734 1 85.38 101 VAL A O 1
ATOM 816 N N . GLN A 1 102 ? -6.984 5.336 -10.633 1 88.12 102 GLN A N 1
ATOM 817 C CA . GLN A 1 102 ? -8.031 4.488 -10.07 1 88.12 102 GLN A CA 1
ATOM 818 C C . GLN A 1 102 ? -7.836 3.029 -10.477 1 88.12 102 GLN A C 1
ATOM 820 O O . GLN A 1 102 ? -7.348 2.746 -11.57 1 88.12 102 GLN A O 1
ATOM 825 N N . CYS A 1 103 ? -8.211 2.193 -9.531 1 90.62 103 CYS A N 1
ATOM 826 C CA . CYS A 1 103 ? -8.023 0.775 -9.812 1 90.62 103 CYS A CA 1
ATOM 827 C C . CYS A 1 103 ? -9.289 0.172 -10.422 1 90.62 103 CYS A C 1
ATOM 829 O O . CYS A 1 103 ? -10.367 0.274 -9.844 1 90.62 103 CYS A O 1
ATOM 831 N N . ASP A 1 104 ? -9.156 -0.377 -11.617 1 93.06 104 ASP A N 1
ATOM 832 C CA . ASP A 1 104 ? -10.172 -1.262 -12.18 1 93.06 104 ASP A CA 1
ATOM 833 C C . ASP A 1 104 ? -9.977 -2.699 -11.703 1 93.06 104 ASP A C 1
ATOM 835 O O . ASP A 1 104 ? -9.25 -3.473 -12.328 1 93.06 104 ASP A O 1
ATOM 839 N N . ARG A 1 105 ? -10.688 -3.006 -10.672 1 93.81 105 ARG A N 1
ATOM 840 C CA . ARG A 1 105 ? -10.5 -4.297 -10.016 1 93.81 105 ARG A CA 1
ATOM 841 C C . ARG A 1 105 ? -10.781 -5.445 -10.984 1 93.81 105 ARG A C 1
ATOM 843 O O . ARG A 1 105 ? -10.062 -6.449 -10.984 1 93.81 105 ARG A O 1
ATOM 850 N N . LYS A 1 106 ? -11.875 -5.375 -11.711 1 94.69 106 LYS A N 1
ATOM 851 C CA . LYS A 1 106 ? -12.258 -6.426 -12.656 1 94.69 106 LYS A CA 1
ATOM 852 C C . LYS A 1 106 ? -11.141 -6.688 -13.664 1 94.69 106 LYS A C 1
ATOM 854 O O . LYS A 1 106 ? -10.789 -7.84 -13.922 1 94.69 106 LYS A O 1
ATOM 859 N N . LYS A 1 107 ? -10.641 -5.699 -14.242 1 95.88 107 LYS A N 1
ATOM 860 C CA . LYS A 1 107 ? -9.555 -5.816 -15.211 1 95.88 107 LYS A CA 1
ATOM 861 C C . LYS A 1 107 ? -8.32 -6.434 -14.57 1 95.88 107 LYS A C 1
ATOM 863 O O . LYS A 1 107 ? -7.688 -7.32 -15.148 1 95.88 107 LYS A O 1
ATOM 868 N N . LEU A 1 108 ? -7.992 -5.949 -13.453 1 95.19 108 LEU A N 1
ATOM 869 C CA . LEU A 1 108 ? -6.812 -6.445 -12.75 1 95.19 108 LEU A CA 1
ATOM 870 C C . LEU A 1 108 ? -6.961 -7.926 -12.414 1 95.19 108 LEU A C 1
ATOM 872 O O . LEU A 1 108 ? -6.02 -8.703 -12.602 1 95.19 108 LEU A O 1
ATOM 876 N N . ALA A 1 109 ? -8.117 -8.25 -11.914 1 95.94 109 ALA A N 1
ATOM 877 C CA . ALA A 1 109 ? -8.391 -9.648 -11.594 1 95.94 109 ALA A CA 1
ATOM 878 C C . ALA A 1 109 ? -8.281 -10.531 -12.828 1 95.94 109 ALA A C 1
ATOM 880 O O . ALA A 1 109 ? -7.684 -11.609 -12.781 1 95.94 109 ALA A O 1
ATOM 881 N N . ARG A 1 110 ? -8.852 -10.094 -13.844 1 94.94 110 ARG A N 1
ATOM 882 C CA . ARG A 1 110 ? -8.828 -10.844 -15.094 1 94.94 110 ARG A CA 1
ATOM 883 C C . ARG A 1 110 ? -7.398 -11.031 -15.594 1 94.94 110 ARG A C 1
ATOM 885 O O . ARG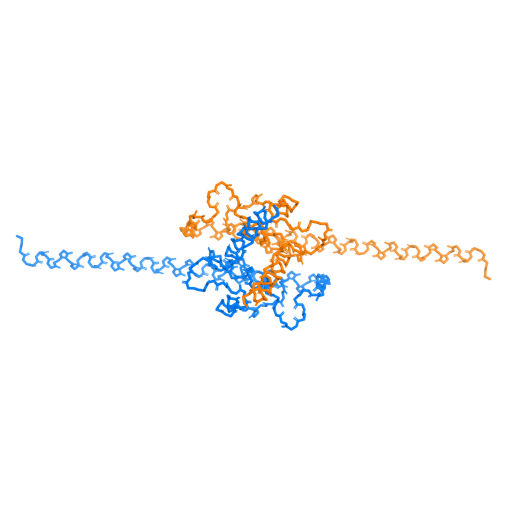 A 1 110 ? -7.027 -12.133 -16.016 1 94.94 110 ARG A O 1
ATOM 892 N N . ASN A 1 111 ? -6.543 -10.031 -15.547 1 94.12 111 ASN A N 1
ATOM 893 C CA . ASN A 1 111 ? -5.16 -10.062 -16.016 1 94.12 111 ASN A CA 1
ATOM 894 C C . ASN A 1 111 ? -4.348 -11.133 -15.297 1 94.12 111 ASN A C 1
ATOM 896 O O . ASN A 1 111 ? -3.402 -11.688 -15.867 1 94.12 111 ASN A O 1
ATOM 900 N N . TYR A 1 112 ? -4.77 -11.461 -14.109 1 95.06 112 TYR A N 1
ATOM 901 C CA . TYR A 1 112 ? -3.953 -12.367 -13.312 1 95.06 112 TYR A CA 1
ATOM 902 C C . TYR A 1 112 ? -4.746 -13.609 -12.922 1 95.06 112 TYR A C 1
ATOM 904 O O . TYR A 1 112 ? -4.332 -14.359 -12.031 1 95.06 112 TYR A O 1
ATOM 912 N N . ASN A 1 113 ? -5.855 -13.773 -13.516 1 94.12 113 ASN A N 1
ATOM 913 C CA . ASN A 1 113 ? -6.719 -14.93 -13.297 1 94.12 113 ASN A CA 1
ATOM 914 C C . ASN A 1 113 ? -7.102 -15.07 -11.828 1 94.12 113 ASN A C 1
ATOM 916 O O . ASN A 1 113 ? -6.949 -16.141 -11.242 1 94.12 113 ASN A O 1
ATOM 920 N N . LEU A 1 114 ? -7.453 -13.969 -11.273 1 95.81 114 LEU A N 1
ATOM 921 C CA . LEU A 1 114 ? -7.953 -13.93 -9.906 1 95.81 114 LEU A CA 1
ATOM 922 C C . LEU A 1 114 ? -9.469 -13.766 -9.883 1 95.81 114 LEU A C 1
ATOM 924 O O . LEU A 1 114 ? -10.078 -13.453 -10.914 1 95.81 114 LEU A O 1
ATOM 928 N N . LYS A 1 115 ? -9.984 -14.016 -8.727 1 93.44 115 LYS A N 1
ATOM 929 C CA . LYS A 1 115 ? -11.43 -13.945 -8.578 1 93.44 115 LYS A CA 1
ATOM 930 C C . LYS A 1 115 ? -11.883 -12.516 -8.289 1 93.44 115 LYS A C 1
ATOM 932 O O . LYS A 1 115 ? -11.367 -11.875 -7.371 1 93.44 115 LYS A O 1
ATOM 937 N N . ASN A 1 116 ? -12.773 -12.086 -9 1 90.62 116 ASN A N 1
ATOM 938 C CA . ASN A 1 116 ? -13.258 -10.719 -8.844 1 90.62 116 ASN A CA 1
ATOM 939 C C . AS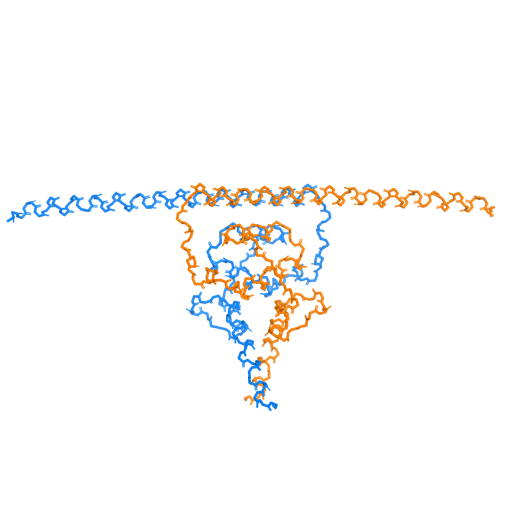N A 1 116 ? -14.562 -10.672 -8.047 1 90.62 116 ASN A C 1
ATOM 941 O O . ASN A 1 116 ? -15 -9.594 -7.629 1 90.62 116 ASN A O 1
ATOM 945 N N . TYR A 1 117 ? -15.211 -11.656 -7.805 1 84.12 117 TYR A N 1
ATOM 946 C CA . TYR A 1 117 ? -16.562 -11.672 -7.266 1 84.12 117 TYR A CA 1
ATOM 947 C C . TYR A 1 117 ? -16.547 -11.664 -5.738 1 84.12 117 TYR A C 1
ATOM 949 O O . TYR A 1 117 ? -17.531 -11.305 -5.098 1 84.12 117 TYR A O 1
ATOM 957 N N . ASP A 1 118 ? -15.469 -11.969 -5.172 1 76.44 118 ASP A N 1
ATOM 958 C CA . ASP A 1 118 ? -15.469 -11.992 -3.711 1 76.44 118 ASP A CA 1
ATOM 959 C C . ASP A 1 118 ? -14.836 -10.727 -3.141 1 76.44 118 ASP A C 1
ATOM 961 O O . ASP A 1 118 ? -14.203 -9.961 -3.869 1 76.44 118 ASP A O 1
ATOM 965 N N . ARG A 1 119 ? -15.062 -10.391 -1.966 1 81 119 ARG A N 1
ATOM 966 C CA . ARG A 1 119 ? -14.602 -9.18 -1.284 1 81 119 ARG A CA 1
ATOM 967 C C . ARG A 1 119 ? -13.156 -9.328 -0.826 1 81 119 ARG A C 1
ATOM 969 O O . ARG A 1 119 ? -12.578 -8.398 -0.261 1 81 119 ARG A O 1
ATOM 976 N N . THR A 1 120 ? -12.594 -10.531 -1.174 1 89.38 120 THR A N 1
ATOM 977 C CA . THR A 1 120 ? -11.203 -10.742 -0.8 1 89.38 120 THR A CA 1
ATOM 978 C C . THR A 1 120 ? -10.281 -9.859 -1.638 1 89.38 120 THR A C 1
ATOM 980 O O . THR A 1 120 ? -10.352 -9.859 -2.869 1 89.38 120 THR A O 1
ATOM 983 N N . PRO A 1 121 ? -9.477 -9.117 -0.965 1 92.81 121 PRO A N 1
ATOM 984 C CA . PRO A 1 121 ? -8.547 -8.297 -1.737 1 92.81 121 PRO A CA 1
ATOM 985 C C . PRO A 1 121 ? -7.727 -9.109 -2.734 1 92.81 121 PRO A C 1
ATOM 987 O O . PRO A 1 121 ? -7.324 -10.234 -2.434 1 92.81 121 PRO A O 1
ATOM 990 N N . LEU A 1 122 ? -7.48 -8.539 -3.883 1 96.06 122 LEU A N 1
ATOM 991 C CA . LEU A 1 122 ? -6.766 -9.25 -4.941 1 96.06 122 LEU A CA 1
ATOM 992 C C . LEU A 1 122 ? -5.355 -9.617 -4.492 1 96.06 122 LEU A C 1
ATOM 994 O O . LEU A 1 122 ? -4.828 -10.656 -4.879 1 96.06 122 LEU A O 1
ATOM 998 N N . LEU A 1 123 ? -4.785 -8.773 -3.729 1 95.56 123 LEU A N 1
ATOM 999 C CA . LEU A 1 123 ? -3.447 -9.055 -3.217 1 95.56 123 LEU A CA 1
ATOM 1000 C C . LEU A 1 123 ? -3.441 -10.32 -2.367 1 95.56 123 LEU A C 1
ATOM 1002 O O . LEU A 1 123 ? -2.492 -11.102 -2.42 1 95.56 123 LEU A O 1
ATOM 1006 N N . VAL A 1 124 ? -4.422 -10.508 -1.589 1 94 124 VAL A N 1
ATOM 1007 C CA . VAL A 1 124 ? -4.555 -11.711 -0.776 1 94 124 VAL A CA 1
ATOM 1008 C C . VAL A 1 124 ? -4.664 -12.938 -1.682 1 94 124 VAL A C 1
ATOM 1010 O O . VAL A 1 124 ? -4.035 -13.969 -1.425 1 94 124 VAL A O 1
ATOM 1013 N N . GLN A 1 125 ? -5.438 -12.852 -2.684 1 93.81 125 GLN A N 1
ATOM 1014 C CA . GLN A 1 125 ? -5.574 -13.938 -3.643 1 93.81 125 GLN A CA 1
ATOM 1015 C C . GLN A 1 125 ? -4.246 -14.234 -4.332 1 93.81 125 GLN A C 1
ATOM 1017 O O . GLN A 1 125 ? -3.912 -15.398 -4.574 1 93.81 125 GLN A O 1
ATOM 1022 N N . LEU A 1 126 ? -3.561 -13.203 -4.688 1 95.56 126 LEU A N 1
ATOM 1023 C CA . LEU A 1 126 ? -2.242 -13.352 -5.293 1 95.56 126 LEU A CA 1
ATOM 1024 C C . LEU A 1 126 ? -1.315 -14.156 -4.387 1 95.56 126 LEU A C 1
ATOM 1026 O O . LEU A 1 126 ? -0.607 -15.047 -4.855 1 95.56 126 LEU A O 1
ATOM 1030 N N . ILE A 1 127 ? -1.277 -13.82 -3.145 1 95.38 127 ILE A N 1
ATOM 1031 C CA . ILE A 1 127 ? -0.442 -14.492 -2.156 1 95.38 127 ILE A CA 1
ATOM 1032 C C . ILE A 1 127 ? -0.884 -15.945 -2.012 1 95.38 127 ILE A C 1
ATOM 1034 O O . ILE A 1 127 ? -0.048 -16.859 -1.939 1 95.38 127 ILE A O 1
ATOM 1038 N N . GLU A 1 128 ? -2.18 -16.156 -1.998 1 92.56 128 GLU A N 1
ATOM 1039 C CA . GLU A 1 128 ? -2.719 -17.516 -1.898 1 92.56 128 GLU A CA 1
ATOM 1040 C C . GLU A 1 128 ? -2.295 -18.359 -3.092 1 92.56 128 GLU A C 1
ATOM 1042 O O . GLU A 1 128 ? -1.95 -19.531 -2.932 1 92.56 128 GLU A O 1
ATOM 1047 N N . GLU A 1 129 ? -2.369 -17.766 -4.25 1 93.31 129 GLU A N 1
ATOM 1048 C CA . GLU A 1 129 ? -1.944 -18.484 -5.445 1 93.31 129 GLU A CA 1
ATOM 1049 C C . GLU A 1 129 ? -0.462 -18.844 -5.379 1 93.31 129 GLU A C 1
ATOM 1051 O O . GLU A 1 129 ? -0.053 -19.906 -5.828 1 93.31 129 GLU A O 1
ATOM 1056 N N . ARG A 1 130 ? 0.322 -17.938 -4.891 1 94.31 130 ARG A N 1
ATOM 1057 C CA . ARG A 1 130 ? 1.751 -18.188 -4.727 1 94.31 130 ARG A CA 1
ATOM 1058 C C . ARG A 1 130 ? 1.996 -19.359 -3.791 1 94.31 130 ARG A C 1
ATOM 1060 O O . ARG A 1 130 ? 2.818 -20.234 -4.086 1 94.31 130 ARG A O 1
ATOM 1067 N N . LEU A 1 131 ? 1.315 -19.391 -2.697 1 93.25 131 LEU A N 1
ATOM 1068 C CA . LEU A 1 131 ? 1.467 -20.469 -1.714 1 93.25 131 LEU A CA 1
ATOM 1069 C C . LEU A 1 131 ? 1.05 -21.812 -2.303 1 93.25 131 LEU A C 1
ATOM 1071 O O . LEU A 1 131 ? 1.711 -22.828 -2.072 1 93.25 131 LEU A O 1
ATOM 1075 N N . ARG A 1 132 ? -0.034 -21.828 -3.059 1 91.75 132 ARG A N 1
ATOM 1076 C CA . ARG A 1 132 ? -0.508 -23.047 -3.709 1 91.75 132 ARG A CA 1
ATOM 1077 C C . ARG A 1 132 ? 0.539 -23.609 -4.672 1 91.75 132 ARG A C 1
ATOM 1079 O O . ARG A 1 132 ? 0.756 -24.812 -4.734 1 91.75 132 ARG A O 1
ATOM 1086 N N . ASN A 1 133 ? 1.18 -22.734 -5.391 1 90.81 133 ASN A N 1
ATOM 1087 C CA . ASN A 1 133 ? 2.162 -23.141 -6.387 1 90.81 133 ASN A CA 1
ATOM 1088 C C . ASN A 1 133 ? 3.463 -23.594 -5.738 1 90.81 133 ASN A C 1
ATOM 1090 O O . ASN A 1 133 ? 4.203 -24.406 -6.312 1 90.81 133 ASN A O 1
ATOM 1094 N N . MET A 1 134 ? 3.766 -23.047 -4.613 1 90.44 134 MET A N 1
ATOM 1095 C CA . MET A 1 134 ? 4.953 -23.484 -3.879 1 90.44 134 MET A CA 1
ATOM 1096 C C . MET A 1 134 ? 4.777 -24.891 -3.342 1 90.44 134 MET A C 1
ATOM 1098 O O . MET A 1 134 ? 5.75 -25.641 -3.217 1 90.44 134 MET A O 1
ATOM 1102 N N . GLU A 1 135 ? 3.596 -25.234 -2.984 1 85.44 135 GLU A N 1
ATOM 1103 C CA . GLU A 1 135 ? 3.291 -26.578 -2.488 1 85.44 135 GLU A CA 1
ATOM 1104 C C . GLU A 1 135 ? 3.35 -27.609 -3.611 1 85.44 135 GLU A C 1
ATOM 1106 O O . GLU A 1 135 ? 3.848 -28.719 -3.416 1 85.44 135 GLU A O 1
ATOM 1111 N N . VAL A 1 136 ? 2.805 -27.266 -4.723 1 77.25 136 VAL A N 1
ATOM 1112 C CA . VAL A 1 136 ? 2.758 -28.188 -5.848 1 77.25 136 VAL A CA 1
ATOM 1113 C C . VAL A 1 136 ? 4.176 -28.469 -6.348 1 77.25 136 VAL A C 1
ATOM 1115 O O . VAL A 1 136 ? 4.5 -29.594 -6.73 1 77.25 136 VAL A O 1
ATOM 1118 N N . THR A 1 137 ? 5.012 -27.516 -6.367 1 68.62 137 THR A N 1
ATOM 1119 C CA . THR A 1 137 ? 6.375 -27.703 -6.852 1 68.62 137 THR A CA 1
ATOM 1120 C C . THR A 1 137 ? 7.168 -28.594 -5.887 1 68.62 137 THR A C 1
ATOM 1122 O O . THR A 1 137 ? 8.047 -29.344 -6.309 1 68.62 137 THR A O 1
ATOM 1125 N N . THR A 1 138 ? 6.883 -28.453 -4.672 1 64.69 138 THR A N 1
ATOM 1126 C CA . THR A 1 138 ? 7.562 -29.297 -3.701 1 64.69 138 THR A CA 1
ATOM 1127 C C . THR A 1 138 ? 7.121 -30.75 -3.855 1 64.69 138 THR A C 1
ATOM 1129 O O . THR A 1 138 ? 7.902 -31.672 -3.615 1 64.69 138 THR A O 1
ATOM 1132 N N . THR A 1 139 ? 5.84 -30.891 -4.215 1 60.03 139 THR A N 1
ATOM 1133 C CA . THR A 1 139 ? 5.359 -32.25 -4.371 1 60.03 139 THR A CA 1
ATOM 1134 C C . THR A 1 139 ? 5.883 -32.875 -5.668 1 60.03 139 THR A C 1
ATOM 1136 O O . THR A 1 139 ? 5.953 -34.094 -5.801 1 60.03 139 THR A O 1
ATOM 1139 N N . MET A 1 140 ? 6.059 -32.062 -6.582 1 53.53 140 MET A N 1
ATOM 1140 C CA . MET A 1 140 ? 6.48 -32.656 -7.855 1 53.53 140 MET A CA 1
ATOM 1141 C C . MET A 1 140 ? 7.98 -32.938 -7.848 1 53.53 140 MET A C 1
ATOM 1143 O O . MET A 1 140 ? 8.477 -33.656 -8.711 1 53.53 140 MET A O 1
ATOM 1147 N N . ASN A 1 141 ? 8.773 -32.188 -7.121 1 44.84 141 ASN A N 1
ATOM 1148 C CA . ASN A 1 141 ? 10.172 -32.594 -7.137 1 44.84 141 ASN A CA 1
ATOM 1149 C C . ASN A 1 141 ? 10.453 -33.625 -6.059 1 44.84 141 ASN A C 1
ATOM 1151 O O . ASN A 1 141 ? 10.008 -33.5 -4.918 1 44.84 141 ASN A O 1
ATOM 1155 N N . MET B 1 1 ? 52.344 25.312 -16.766 1 45.47 1 MET B N 1
ATOM 1156 C CA . MET B 1 1 ? 51.438 25.547 -15.633 1 45.47 1 MET B CA 1
ATOM 1157 C C . MET B 1 1 ? 52.062 25 -14.336 1 45.47 1 MET B C 1
ATOM 1159 O O . MET B 1 1 ? 52.469 23.844 -14.281 1 45.47 1 MET B O 1
ATOM 1163 N N . SER B 1 2 ? 52.406 25.906 -13.453 1 57.47 2 SER B N 1
ATOM 1164 C CA . SER B 1 2 ? 53.219 25.516 -12.297 1 57.47 2 SER B CA 1
ATOM 1165 C C . SER B 1 2 ? 52.438 24.625 -11.344 1 57.47 2 SER B C 1
ATOM 1167 O O . SER B 1 2 ? 51.219 24.625 -11.352 1 57.47 2 SER B O 1
ATOM 1169 N N . PHE B 1 3 ? 53.156 23.734 -10.789 1 59.78 3 PHE B N 1
ATOM 1170 C CA . PHE B 1 3 ? 52.656 22.766 -9.82 1 59.78 3 PHE B CA 1
ATOM 1171 C C . PHE B 1 3 ? 51.812 23.453 -8.758 1 59.78 3 PHE B C 1
ATOM 1173 O O . PHE B 1 3 ? 50.781 22.922 -8.344 1 59.78 3 PHE B O 1
ATOM 1180 N N . GLU B 1 4 ? 52.188 24.625 -8.516 1 58.78 4 GLU B N 1
ATOM 1181 C CA . GLU B 1 4 ? 51.5 25.406 -7.504 1 58.78 4 GLU B CA 1
ATOM 1182 C C . GLU B 1 4 ? 50.125 25.844 -7.992 1 58.78 4 GLU B C 1
ATOM 1184 O O . GLU B 1 4 ? 49.156 25.844 -7.223 1 58.78 4 GLU B O 1
ATOM 1189 N N . LYS B 1 5 ? 50.062 26.141 -9.195 1 59.5 5 LYS B N 1
ATOM 1190 C CA . LYS B 1 5 ? 48.781 26.547 -9.781 1 59.5 5 LYS B CA 1
ATOM 1191 C C . LYS B 1 5 ? 47.812 25.375 -9.875 1 59.5 5 LYS B C 1
ATOM 1193 O O . LYS B 1 5 ? 46.625 25.531 -9.625 1 59.5 5 LYS B O 1
ATOM 1198 N N . ALA B 1 6 ? 48.406 24.203 -10.18 1 54.38 6 ALA B N 1
ATOM 1199 C CA . ALA B 1 6 ? 47.594 23 -10.242 1 54.38 6 ALA B CA 1
ATOM 1200 C C . ALA B 1 6 ? 47.031 22.641 -8.867 1 54.38 6 ALA B C 1
ATOM 1202 O O . ALA B 1 6 ? 45.875 22.266 -8.734 1 54.38 6 ALA B O 1
ATOM 1203 N N . LYS B 1 7 ? 47.781 22.953 -7.84 1 57.97 7 LYS B N 1
ATOM 1204 C CA . LYS B 1 7 ? 47.375 22.672 -6.465 1 57.97 7 LYS B CA 1
ATOM 1205 C C . LYS B 1 7 ? 46.25 23.609 -6.02 1 57.97 7 LYS B C 1
ATOM 1207 O O . LYS B 1 7 ? 45.312 23.172 -5.34 1 57.97 7 LYS B O 1
ATOM 1212 N N . SER B 1 8 ? 46.406 24.812 -6.48 1 62.31 8 SER B N 1
ATOM 1213 C CA . SER B 1 8 ? 45.406 25.812 -6.129 1 62.31 8 SER B CA 1
ATOM 1214 C C . SER B 1 8 ? 44.062 25.531 -6.797 1 62.31 8 SER B C 1
ATOM 1216 O O . SER B 1 8 ? 43.031 25.688 -6.172 1 62.31 8 SER B O 1
ATOM 1218 N N . ILE B 1 9 ? 44.188 25 -8.008 1 58.47 9 ILE B N 1
ATOM 1219 C CA . ILE B 1 9 ? 42.969 24.672 -8.766 1 58.47 9 ILE B CA 1
ATOM 1220 C C . ILE B 1 9 ? 42.312 23.453 -8.148 1 58.47 9 ILE B C 1
ATOM 1222 O O . ILE B 1 9 ? 41.062 23.422 -8.016 1 58.47 9 ILE B O 1
ATOM 1226 N N . ILE B 1 10 ? 43.031 22.5 -7.699 1 52.44 10 ILE B N 1
ATOM 1227 C CA . ILE B 1 10 ? 42.5 21.297 -7.07 1 52.44 10 ILE B CA 1
ATOM 1228 C C . ILE B 1 10 ? 41.875 21.656 -5.734 1 52.44 10 ILE B C 1
ATOM 1230 O O . ILE B 1 10 ? 40.781 21.188 -5.422 1 52.44 10 ILE B O 1
ATOM 1234 N N . ALA B 1 11 ? 42.594 22.562 -5.031 1 61.44 11 ALA B N 1
ATOM 1235 C CA . ALA B 1 11 ? 42.094 22.969 -3.723 1 61.44 11 ALA B CA 1
ATOM 1236 C C . ALA B 1 11 ? 40.781 23.734 -3.85 1 61.44 11 ALA B C 1
ATOM 1238 O O . ALA B 1 11 ? 39.844 23.531 -3.055 1 61.44 11 ALA B O 1
ATOM 1239 N N . GLU B 1 12 ? 40.688 24.516 -4.918 1 59.5 12 GLU B N 1
ATOM 1240 C CA . GLU B 1 12 ? 39.5 25.281 -5.176 1 59.5 12 GLU B CA 1
ATOM 1241 C C . GLU B 1 12 ? 38.344 24.391 -5.637 1 59.5 12 GLU B C 1
ATOM 1243 O O . GLU B 1 12 ? 37.219 24.562 -5.211 1 59.5 12 GLU B O 1
ATOM 1248 N N . SER B 1 13 ? 38.688 23.359 -6.504 1 57.94 13 SER B N 1
ATOM 1249 C CA . SER B 1 13 ? 37.688 22.406 -6.984 1 57.94 13 SER B CA 1
ATOM 1250 C C . SER B 1 13 ? 37.156 21.547 -5.84 1 57.94 13 SER B C 1
ATOM 1252 O O . SER B 1 13 ? 35.938 21.266 -5.785 1 57.94 13 SER B O 1
ATOM 1254 N N . GLU B 1 14 ? 38.062 21.234 -4.93 1 55.25 14 GLU B N 1
ATOM 1255 C CA . GLU B 1 14 ? 37.688 20.453 -3.764 1 55.25 14 GLU B CA 1
ATOM 1256 C C . GLU B 1 14 ? 36.781 21.266 -2.838 1 55.25 14 GLU B C 1
ATOM 1258 O O . GLU B 1 14 ? 35.781 20.734 -2.307 1 55.25 14 GLU B O 1
ATOM 1263 N N . ARG B 1 15 ? 37.188 22.562 -2.711 1 57.31 15 ARG B N 1
ATOM 1264 C CA . ARG B 1 15 ? 36.406 23.438 -1.859 1 57.31 15 ARG B CA 1
ATOM 1265 C C . ARG B 1 15 ? 35 23.641 -2.424 1 57.31 15 ARG B C 1
ATOM 1267 O O . ARG B 1 15 ? 34.031 23.641 -1.679 1 57.31 15 ARG B O 1
ATOM 1274 N N . GLU B 1 16 ? 34.969 23.703 -3.809 1 59.78 16 GLU B N 1
ATOM 1275 C CA . GLU B 1 16 ? 33.688 23.844 -4.484 1 59.78 16 GLU B CA 1
ATOM 1276 C C . GLU B 1 16 ? 32.844 22.578 -4.383 1 59.78 16 GLU B C 1
ATOM 1278 O O . GLU B 1 16 ? 31.641 22.625 -4.172 1 59.78 16 GLU B O 1
ATOM 1283 N N . LEU B 1 17 ? 33.5 21.484 -4.527 1 56.28 17 LEU B N 1
ATOM 1284 C CA . LEU B 1 17 ? 32.844 20.203 -4.402 1 56.28 17 LEU B CA 1
ATOM 1285 C C . LEU B 1 17 ? 32.312 20 -2.986 1 56.28 17 LEU B C 1
ATOM 1287 O O . LEU B 1 17 ? 31.188 19.516 -2.795 1 56.28 17 LEU B O 1
ATOM 1291 N N . ARG B 1 18 ? 33.156 20.391 -2.045 1 55.72 18 ARG B N 1
ATOM 1292 C CA . ARG B 1 18 ? 32.781 20.266 -0.646 1 55.72 18 ARG B CA 1
ATOM 1293 C C . ARG B 1 18 ? 31.547 21.141 -0.35 1 55.72 18 ARG B C 1
ATOM 1295 O O . ARG B 1 18 ? 30.641 20.719 0.35 1 55.72 18 ARG B O 1
ATOM 1302 N N . LYS B 1 19 ? 31.672 22.328 -0.943 1 59.22 19 LYS B N 1
ATOM 1303 C CA . LYS B 1 19 ? 30.562 23.25 -0.776 1 59.22 19 LYS B CA 1
ATOM 1304 C C . LYS B 1 19 ? 29.281 22.688 -1.397 1 59.22 19 LYS B C 1
ATOM 1306 O O . LYS B 1 19 ? 28.203 22.766 -0.804 1 59.22 19 LYS B O 1
ATOM 1311 N N . GLU B 1 20 ? 29.484 22.047 -2.598 1 56.81 20 GLU B N 1
ATOM 1312 C CA . GLU B 1 20 ? 28.344 21.453 -3.297 1 56.81 20 GLU B CA 1
ATOM 1313 C C . GLU B 1 20 ? 27.797 20.25 -2.539 1 56.81 20 GLU B C 1
ATOM 1315 O O . GLU B 1 20 ? 26.578 20.078 -2.422 1 56.81 20 GLU B O 1
ATOM 1320 N N . ILE B 1 21 ? 28.688 19.609 -2.006 1 54.69 21 ILE B N 1
ATOM 1321 C CA . ILE B 1 21 ? 28.281 18.438 -1.238 1 54.69 21 ILE B CA 1
ATOM 1322 C C . ILE B 1 21 ? 27.578 18.875 0.043 1 54.69 21 ILE B C 1
ATOM 1324 O O . ILE B 1 21 ? 26.547 18.312 0.415 1 54.69 21 ILE B O 1
ATOM 1328 N N . SER B 1 22 ? 28.203 19.922 0.623 1 56.34 22 SER B N 1
ATOM 1329 C CA . SER B 1 22 ? 27.609 20.469 1.842 1 56.34 22 SER B CA 1
ATOM 1330 C C . SER B 1 22 ? 26.203 21 1.585 1 56.34 22 SER B C 1
ATOM 1332 O O . SER B 1 22 ? 25.312 20.797 2.404 1 56.34 22 SER B O 1
ATOM 1334 N N . LYS B 1 23 ? 26.047 21.562 0.437 1 57.09 23 LYS B N 1
ATOM 1335 C CA . LYS B 1 23 ? 24.75 22.109 0.036 1 57.09 23 LYS B CA 1
ATOM 1336 C C . LYS B 1 23 ? 23.734 20.984 -0.18 1 57.09 23 LYS B C 1
ATOM 1338 O O . LYS B 1 23 ? 22.578 21.094 0.249 1 57.09 23 LYS B O 1
ATOM 1343 N N . ILE B 1 24 ? 24.219 19.938 -0.753 1 52.31 24 ILE B N 1
ATOM 1344 C CA . ILE B 1 24 ? 23.359 18.781 -1.013 1 52.31 24 ILE B CA 1
ATOM 1345 C C . ILE B 1 24 ? 22.969 18.125 0.309 1 52.31 24 ILE B C 1
ATOM 1347 O O . ILE B 1 24 ? 21.797 17.797 0.518 1 52.31 24 ILE B O 1
ATOM 1351 N N . ILE B 1 25 ? 23.938 18.125 1.146 1 54.31 25 ILE B N 1
ATOM 1352 C CA . ILE B 1 25 ? 23.688 17.516 2.447 1 54.31 25 ILE B CA 1
ATOM 1353 C C . ILE B 1 25 ? 22.703 18.359 3.234 1 54.31 25 ILE B C 1
ATOM 1355 O O . ILE B 1 25 ? 21.75 17.828 3.826 1 54.31 25 ILE B O 1
ATOM 1359 N N . ASP B 1 26 ? 23 19.656 3.1 1 58.97 26 ASP B N 1
ATOM 1360 C CA . ASP B 1 26 ? 22.125 20.578 3.818 1 58.97 26 ASP B CA 1
ATOM 1361 C C . ASP B 1 26 ? 20.703 20.531 3.262 1 58.97 26 ASP B C 1
ATOM 1363 O O . ASP B 1 26 ? 19.734 20.531 4.023 1 58.97 26 ASP B O 1
ATOM 1367 N N . GLU B 1 27 ? 20.625 20.484 1.909 1 56.56 27 GLU B N 1
ATOM 1368 C CA . GLU B 1 27 ? 19.328 20.422 1.241 1 56.56 27 GLU B CA 1
ATOM 1369 C C . GLU B 1 27 ? 18.625 19.109 1.55 1 56.56 27 GLU B C 1
ATOM 1371 O O . GLU B 1 27 ? 17.422 19.094 1.806 1 56.56 27 GLU B O 1
ATOM 1376 N N . ARG B 1 28 ? 19.469 18.078 1.554 1 55.88 28 ARG B N 1
ATOM 1377 C CA . ARG B 1 28 ? 18.906 16.766 1.864 1 55.88 28 ARG B CA 1
ATOM 1378 C C . ARG B 1 28 ? 18.438 16.703 3.314 1 55.88 28 ARG B C 1
ATOM 1380 O O . ARG B 1 28 ? 17.375 16.125 3.607 1 55.88 28 ARG B O 1
ATOM 1387 N N . SER B 1 29 ? 19.219 17.344 4.137 1 60.69 29 SER B N 1
ATOM 1388 C CA . SER B 1 29 ? 18.859 17.391 5.551 1 60.69 29 SER B CA 1
ATOM 1389 C C . SER B 1 29 ? 17.562 18.156 5.762 1 60.69 29 SER B C 1
ATOM 1391 O O . SER B 1 29 ? 16.703 17.734 6.535 1 60.69 29 SER B O 1
ATOM 1393 N N . VAL B 1 30 ? 17.484 19.266 5.059 1 56.44 30 VAL B N 1
ATOM 1394 C CA . VAL B 1 30 ? 16.266 20.078 5.16 1 56.44 30 VAL B CA 1
ATOM 1395 C C . VAL B 1 30 ? 15.078 19.297 4.609 1 56.44 30 VAL B C 1
ATOM 1397 O O . VAL B 1 30 ? 14 19.297 5.215 1 56.44 30 VAL B O 1
ATOM 1400 N N . GLN B 1 31 ? 15.312 18.609 3.443 1 57 31 GLN B N 1
ATOM 1401 C CA . GLN B 1 31 ? 14.25 17.797 2.842 1 57 31 GLN B CA 1
ATOM 1402 C C . GLN B 1 31 ? 13.773 16.719 3.795 1 57 31 GLN B C 1
ATOM 1404 O O . GLN B 1 31 ? 12.57 16.5 3.963 1 57 31 GLN B O 1
ATOM 1409 N N . ASN B 1 32 ? 14.859 16.125 4.406 1 58.72 32 ASN B N 1
ATOM 1410 C CA . ASN B 1 32 ? 14.523 15.047 5.332 1 58.72 32 ASN B CA 1
ATOM 1411 C C . ASN B 1 32 ? 13.758 15.57 6.543 1 58.72 32 ASN B C 1
ATOM 1413 O O . ASN B 1 32 ? 12.82 14.914 7.016 1 58.72 32 ASN B O 1
ATOM 1417 N N . LYS B 1 33 ? 14.188 16.797 6.91 1 59.56 33 LYS B N 1
ATOM 1418 C CA . LYS B 1 33 ? 13.492 17.406 8.047 1 59.56 33 LYS B CA 1
ATOM 1419 C C . LYS B 1 33 ? 12.055 17.734 7.688 1 59.56 33 LYS B C 1
ATOM 1421 O O . LYS B 1 33 ? 11.133 17.484 8.477 1 59.56 33 LYS B O 1
ATOM 1426 N N . VAL B 1 34 ? 11.867 18.266 6.523 1 56.44 34 VAL B N 1
ATOM 1427 C CA . VAL B 1 34 ? 10.531 18.641 6.066 1 56.44 34 VAL B CA 1
ATOM 1428 C C . VAL B 1 34 ? 9.672 17.375 5.91 1 56.44 34 VAL B C 1
ATOM 1430 O O . VAL B 1 34 ? 8.508 17.375 6.316 1 56.44 34 VAL B O 1
ATOM 1433 N N . LEU B 1 35 ? 10.359 16.391 5.355 1 59.44 35 LEU B N 1
ATOM 1434 C CA . LEU B 1 35 ? 9.641 15.133 5.188 1 59.44 35 LEU B CA 1
ATOM 1435 C C . LEU B 1 35 ? 9.258 14.539 6.539 1 59.44 35 LEU B C 1
ATOM 1437 O O . LEU B 1 35 ? 8.148 14.023 6.707 1 59.44 35 LEU B O 1
ATOM 1441 N N . GLU B 1 36 ? 10.172 14.633 7.441 1 62.06 36 GLU B N 1
ATOM 1442 C CA . GLU B 1 36 ? 9.898 14.148 8.789 1 62.06 36 GLU B CA 1
ATOM 1443 C C . GLU B 1 36 ? 8.75 14.93 9.43 1 62.06 36 GLU B C 1
ATOM 1445 O O . GLU B 1 36 ? 7.867 14.344 10.055 1 62.06 36 GLU B O 1
ATOM 1450 N N . GLU B 1 37 ? 8.812 16.203 9.242 1 56.62 37 GLU B N 1
ATOM 1451 C CA . GLU B 1 37 ? 7.738 17.031 9.766 1 56.62 37 GLU B CA 1
ATOM 1452 C C . GLU B 1 37 ? 6.41 16.703 9.094 1 56.62 37 GLU B C 1
ATOM 1454 O O . GLU B 1 37 ? 5.371 16.641 9.758 1 56.62 37 GLU B O 1
ATOM 1459 N N . ALA B 1 38 ? 6.516 16.469 7.828 1 59.41 38 ALA B N 1
ATOM 1460 C CA . ALA B 1 38 ? 5.305 16.109 7.094 1 59.41 38 ALA B CA 1
ATOM 1461 C C . ALA B 1 38 ? 4.742 14.789 7.582 1 59.41 38 ALA B C 1
ATOM 1463 O O . ALA B 1 38 ? 3.529 14.641 7.746 1 59.41 38 ALA B O 1
ATOM 1464 N N . LYS B 1 39 ? 5.652 13.953 7.758 1 59.94 39 LYS B N 1
ATOM 1465 C CA . LYS B 1 39 ? 5.262 12.648 8.289 1 59.94 39 LYS B CA 1
ATOM 1466 C C . LYS B 1 39 ? 4.613 12.789 9.664 1 59.94 39 LYS B C 1
ATOM 1468 O O . LYS B 1 39 ? 3.566 12.188 9.922 1 59.94 39 LYS B O 1
ATOM 1473 N N . GLN B 1 40 ? 5.168 13.562 10.516 1 64.31 40 GLN B N 1
ATOM 1474 C CA . GLN B 1 40 ? 4.637 13.773 11.859 1 64.31 40 GLN B CA 1
ATOM 1475 C C . GLN B 1 40 ? 3.262 14.438 11.805 1 64.31 40 GLN B C 1
ATOM 1477 O O . GLN B 1 40 ? 2.348 14.039 12.531 1 64.31 40 GLN B O 1
ATOM 1482 N N . THR B 1 41 ? 3.195 15.391 10.969 1 58.41 41 THR B N 1
ATOM 1483 C CA . THR B 1 41 ? 1.924 16.094 10.836 1 58.41 41 THR B CA 1
ATOM 1484 C C . THR B 1 41 ? 0.841 15.148 10.312 1 58.41 41 THR B C 1
ATOM 1486 O O . THR B 1 41 ? -0.286 15.156 10.812 1 58.41 41 THR B O 1
ATOM 1489 N N . ALA B 1 42 ? 1.273 14.359 9.32 1 61 42 ALA B N 1
ATOM 1490 C CA . ALA B 1 42 ? 0.328 13.383 8.789 1 61 42 ALA B CA 1
ATOM 1491 C C . ALA B 1 42 ? -0.097 12.391 9.875 1 61 42 ALA B C 1
ATOM 1493 O O . ALA B 1 42 ? -1.271 12.023 9.953 1 61 42 ALA B O 1
ATOM 1494 N N . GLU B 1 43 ? 0.804 12.023 10.625 1 61.47 43 GLU B N 1
ATOM 1495 C CA . GLU B 1 43 ? 0.517 11.109 11.734 1 61.47 43 GLU B CA 1
ATOM 1496 C C . GLU B 1 43 ? -0.451 11.742 12.734 1 61.47 43 GLU B C 1
ATOM 1498 O O . GLU B 1 43 ? -1.411 11.102 13.164 1 61.47 43 GLU B O 1
ATOM 1503 N N . ILE B 1 44 ? -0.166 12.898 13.148 1 62.38 44 ILE B N 1
ATOM 1504 C CA . ILE B 1 44 ? -1.008 13.609 14.102 1 62.38 44 ILE B CA 1
ATOM 1505 C C . ILE B 1 44 ? -2.414 13.773 13.531 1 62.38 44 ILE B C 1
ATOM 1507 O O . ILE B 1 44 ? -3.404 13.531 14.219 1 62.38 44 ILE B O 1
ATOM 1511 N N . GLN B 1 45 ? -2.463 14.18 12.336 1 60.62 45 GLN B N 1
ATOM 1512 C CA . GLN B 1 45 ? -3.77 14.367 11.711 1 60.62 45 GLN B CA 1
ATOM 1513 C C . GLN B 1 45 ? -4.52 13.039 11.602 1 60.62 45 GLN B C 1
ATOM 1515 O O . GLN B 1 45 ? -5.715 12.977 11.883 1 60.62 45 GLN B O 1
ATOM 1520 N N . ALA B 1 46 ? -3.758 12.07 11.203 1 61.88 46 ALA B N 1
ATOM 1521 C CA . ALA B 1 46 ? -4.367 10.75 11.133 1 61.88 46 ALA B CA 1
ATOM 1522 C C . ALA B 1 46 ? -4.859 10.297 12.508 1 61.88 46 ALA B C 1
ATOM 1524 O O . ALA B 1 46 ? -5.961 9.75 12.625 1 61.88 46 ALA B O 1
ATOM 1525 N N . LYS B 1 47 ? -3.998 10.562 13.492 1 63.44 47 LYS B N 1
ATOM 1526 C CA . LYS B 1 47 ? 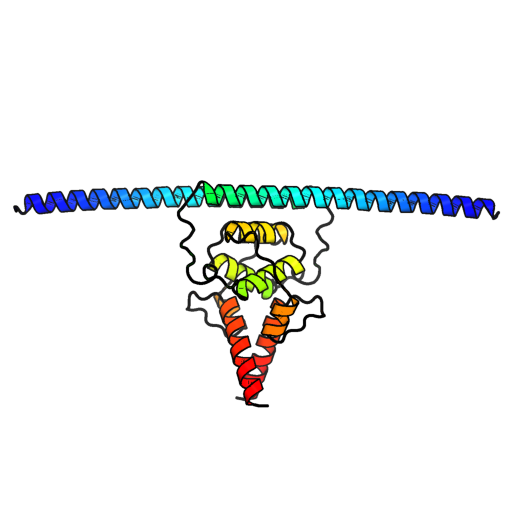-4.379 10.242 14.867 1 63.44 47 LYS B CA 1
ATOM 1527 C C . LYS B 1 47 ? -5.637 11 15.281 1 63.44 47 LYS B C 1
ATOM 1529 O O . LYS B 1 47 ? -6.535 10.43 15.898 1 63.44 47 LYS B O 1
ATOM 1534 N N . HIS B 1 48 ? -5.555 12.266 15.141 1 59.16 48 HIS B N 1
ATOM 1535 C CA . HIS B 1 48 ? -6.699 13.102 15.492 1 59.16 48 HIS B CA 1
ATOM 1536 C C . HIS B 1 48 ? -7.969 12.609 14.812 1 59.16 48 HIS B C 1
ATOM 1538 O O . HIS B 1 48 ? -9.039 12.578 15.43 1 59.16 48 HIS B O 1
ATOM 1544 N N . PHE B 1 49 ? -7.797 12.383 13.625 1 56.78 49 PHE B N 1
ATOM 1545 C CA . PHE B 1 49 ? -8.93 11.867 12.867 1 56.78 49 PHE B CA 1
ATOM 1546 C C . PHE B 1 49 ? -9.43 10.555 13.469 1 56.78 49 PHE B C 1
ATOM 1548 O O . PHE B 1 49 ? -10.633 10.312 13.523 1 56.78 49 PHE B O 1
ATOM 1555 N N . LEU B 1 50 ? -8.461 9.852 13.82 1 56.12 50 LEU B N 1
ATOM 1556 C CA . LEU B 1 50 ? -8.781 8.539 14.359 1 56.12 50 LEU B CA 1
ATOM 1557 C C . LEU B 1 50 ? -9.273 8.648 15.797 1 56.12 50 LEU B C 1
ATOM 1559 O O . LEU B 1 50 ? -10.102 7.844 16.234 1 56.12 50 LEU B O 1
ATOM 1563 N N . ASP B 1 51 ? -8.641 9.508 16.625 1 53.81 51 ASP B N 1
ATOM 1564 C CA . ASP B 1 51 ? -9.094 9.719 18 1 53.81 51 ASP B CA 1
ATOM 1565 C C . ASP B 1 51 ? -10.453 10.398 18.031 1 53.81 51 ASP B C 1
ATOM 1567 O O . ASP B 1 51 ? -11.289 10.086 18.875 1 53.81 51 ASP B O 1
ATOM 1571 N N . ASP B 1 52 ? -10.453 11.75 17.641 1 45.12 52 ASP B N 1
ATOM 1572 C CA . ASP B 1 52 ? -11.711 12.484 17.734 1 45.12 52 ASP B CA 1
ATOM 1573 C C . ASP B 1 52 ? -12.859 11.664 17.156 1 45.12 52 ASP B C 1
ATOM 1575 O O . ASP B 1 52 ? -14.023 11.906 17.484 1 45.12 52 ASP B O 1
ATOM 1579 N N . GLU B 1 53 ? -12.773 11.484 15.891 1 45.97 53 GLU B N 1
ATOM 1580 C CA . GLU B 1 53 ? -13.93 10.844 15.273 1 45.97 53 GLU B CA 1
ATOM 1581 C C . GLU B 1 53 ? -14.32 9.57 16.031 1 45.97 53 GLU B C 1
ATOM 1583 O O . GLU B 1 53 ? -13.516 9.016 16.766 1 45.97 53 GLU B O 1
ATOM 1588 N N . VAL B 1 54 ? -15.102 8.656 15.211 1 40.94 54 VAL B N 1
ATOM 1589 C CA . VAL B 1 54 ? -16.094 7.633 14.883 1 40.94 54 VAL B CA 1
ATOM 1590 C C . VAL B 1 54 ? -15.578 6.262 15.32 1 40.94 54 VAL B C 1
ATOM 1592 O O . VAL B 1 54 ? -14.375 6.062 15.492 1 40.94 54 VAL B O 1
ATOM 1595 N N . ALA B 1 55 ? -16.469 5.293 15.562 1 38.91 55 ALA B N 1
ATOM 1596 C CA . ALA B 1 55 ? -16.312 3.846 15.695 1 38.91 55 ALA B CA 1
ATOM 1597 C C . ALA B 1 55 ? -15.18 3.326 14.812 1 38.91 55 ALA B C 1
ATOM 1599 O O . ALA B 1 55 ? -15.062 3.719 13.648 1 38.91 55 ALA B O 1
ATOM 1600 N N . PRO B 1 56 ? -14.047 3.049 15.453 1 38.31 56 PRO B N 1
ATOM 1601 C CA . PRO B 1 56 ? -12.961 2.496 14.641 1 38.31 56 PRO B CA 1
ATOM 1602 C C . PRO B 1 56 ? -13.453 1.918 13.312 1 38.31 56 PRO B C 1
ATOM 1604 O O . PRO B 1 56 ? -14.594 1.451 13.219 1 38.31 56 PRO B O 1
ATOM 1607 N N . PRO B 1 57 ? -13.281 2.602 12.172 1 35.03 57 PRO B N 1
ATOM 1608 C CA . PRO B 1 57 ? -13.727 1.764 11.062 1 35.03 57 PRO B CA 1
ATOM 1609 C C . PRO B 1 57 ? -13.922 0.303 11.461 1 35.03 57 PRO B C 1
ATOM 1611 O O . PRO B 1 57 ? -13.305 -0.166 12.414 1 35.03 57 PRO B O 1
ATOM 1614 N N . PRO B 1 58 ? -15.117 -0.225 11.195 1 34.12 58 PRO B N 1
ATOM 1615 C CA . PRO B 1 58 ? -15.242 -1.614 11.641 1 34.12 58 PRO B CA 1
ATOM 1616 C C . PRO B 1 58 ? -13.891 -2.307 11.797 1 34.12 58 PRO B C 1
ATOM 1618 O O . PRO B 1 58 ? -12.945 -1.988 11.07 1 34.12 58 PRO B O 1
ATOM 1621 N N . GLU B 1 59 ? -13.477 -2.527 13.055 1 35.12 59 GLU B N 1
ATOM 1622 C CA . GLU B 1 59 ? -12.406 -3.504 13.242 1 35.12 59 GLU B CA 1
ATOM 1623 C C . GLU B 1 59 ? -12.156 -4.297 11.961 1 35.12 59 GLU B C 1
ATOM 1625 O O . GLU B 1 59 ? -13.062 -4.973 11.453 1 35.12 59 GLU B O 1
ATOM 1630 N N . ILE B 1 60 ? -11.914 -3.645 10.922 1 34.59 60 ILE B N 1
ATOM 1631 C CA . ILE B 1 60 ? -11.602 -4.633 9.891 1 34.59 60 ILE B CA 1
ATOM 1632 C C . ILE B 1 60 ? -11.141 -5.93 10.547 1 34.59 60 ILE B C 1
ATOM 1634 O O . ILE B 1 60 ? -10.023 -6.008 11.07 1 34.59 60 ILE B O 1
ATOM 1638 N N . PRO B 1 61 ? -12.062 -6.395 11.461 1 36.31 61 PRO B N 1
ATOM 1639 C CA . PRO B 1 61 ? -11.75 -7.586 12.242 1 36.31 61 PRO B CA 1
ATOM 1640 C C . PRO B 1 61 ? -10.539 -8.352 11.703 1 36.31 61 PRO B C 1
ATOM 1642 O O . PRO B 1 61 ? -9.664 -8.75 12.469 1 36.31 61 PRO B O 1
ATOM 1645 N N . GLY B 1 62 ? -10.859 -9.102 10.789 1 35.62 62 GLY B N 1
ATOM 1646 C CA . GLY B 1 62 ? -10.188 -10.289 10.297 1 35.62 62 GLY B CA 1
ATOM 1647 C C . GLY B 1 62 ? -8.789 -10.008 9.758 1 35.62 62 GLY B C 1
ATOM 1648 O O . GLY B 1 62 ? -8.023 -10.938 9.508 1 35.62 62 GLY B O 1
ATOM 1649 N N . ILE B 1 63 ? -8.672 -8.977 9.016 1 38.78 63 ILE B N 1
ATOM 1650 C CA . ILE B 1 63 ? -7.363 -8.992 8.367 1 38.78 63 ILE B CA 1
ATOM 1651 C C . ILE B 1 63 ? -6.266 -8.805 9.406 1 38.78 63 ILE B C 1
ATOM 1653 O O . ILE B 1 63 ? -5.277 -9.539 9.414 1 38.78 63 ILE B O 1
ATOM 1657 N N . LEU B 1 64 ? -6.137 -7.445 10.117 1 45.09 64 LEU B N 1
ATOM 1658 C CA . LEU B 1 64 ? -4.938 -7.168 10.898 1 45.09 64 LEU B CA 1
ATOM 1659 C C . LEU B 1 64 ? -5.18 -7.477 12.375 1 45.09 64 LEU B C 1
ATOM 1661 O O . LEU B 1 64 ? -4.258 -7.375 13.195 1 45.09 64 LEU B O 1
ATOM 1665 N N . ALA B 1 65 ? -6.352 -7.527 12.836 1 38.81 65 ALA B N 1
ATOM 1666 C CA . ALA B 1 65 ? -6.488 -7.625 14.289 1 38.81 65 ALA B CA 1
ATOM 1667 C C . ALA B 1 65 ? -5.656 -8.781 14.836 1 38.81 65 ALA B C 1
ATOM 1669 O O . ALA B 1 65 ? -5.484 -8.906 16.047 1 38.81 65 ALA B O 1
ATOM 1670 N N . ASP B 1 66 ? -5.906 -9.984 14.219 1 40.5 66 ASP B N 1
ATOM 1671 C CA . ASP B 1 66 ? -5.188 -11.047 14.906 1 40.5 66 ASP B CA 1
ATOM 1672 C C . ASP B 1 66 ? -3.682 -10.797 14.891 1 40.5 66 ASP B C 1
ATOM 1674 O O . ASP B 1 66 ? -3.176 -10.078 14.023 1 40.5 66 ASP B O 1
ATOM 1678 N N . SER B 1 67 ? -2.947 -11.086 15.891 1 43.53 67 SER B N 1
ATOM 1679 C CA . SER B 1 67 ? -1.534 -11.016 16.25 1 43.53 67 SER B CA 1
ATOM 1680 C C . SER B 1 67 ? -0.651 -10.922 15.008 1 43.53 67 SER B C 1
ATOM 1682 O O . SER B 1 67 ? 0.42 -10.312 15.047 1 43.53 67 SER B O 1
ATOM 1684 N N . ASP B 1 68 ? -0.638 -11.727 13.961 1 48.97 68 ASP B N 1
ATOM 1685 C CA . ASP B 1 68 ? 0.384 -11.906 12.93 1 48.97 68 ASP B CA 1
ATOM 1686 C C . ASP B 1 68 ? 0.126 -10.992 11.734 1 48.97 68 ASP B C 1
ATOM 1688 O O . ASP B 1 68 ? -0.957 -11.016 11.148 1 48.97 68 ASP B O 1
ATOM 1692 N N . GLU B 1 69 ? 0.76 -9.812 11.82 1 56.06 69 GLU B N 1
ATOM 1693 C CA . GLU B 1 69 ? 0.702 -8.938 10.656 1 56.06 69 GLU B CA 1
ATOM 1694 C C . GLU B 1 69 ? 0.493 -9.734 9.375 1 56.06 69 GLU B C 1
ATOM 1696 O O . GLU B 1 69 ? 1.246 -10.672 9.086 1 56.06 69 GLU B O 1
ATOM 1701 N N . LYS B 1 70 ? -0.574 -9.445 8.664 1 83.31 70 LYS B N 1
ATOM 1702 C CA . LYS B 1 70 ? -0.872 -10.211 7.457 1 83.31 70 LYS B CA 1
ATOM 1703 C C . LYS B 1 70 ? 0.137 -9.914 6.355 1 83.31 70 LYS B C 1
ATOM 1705 O O . LYS B 1 70 ? 0.591 -8.773 6.211 1 83.31 70 LYS B O 1
ATOM 1710 N N . ASP B 1 71 ? 0.707 -10.898 5.812 1 92.56 71 ASP B N 1
ATOM 1711 C CA . ASP B 1 71 ? 1.731 -10.82 4.777 1 92.56 71 ASP B CA 1
ATOM 1712 C C . ASP B 1 71 ? 1.343 -9.812 3.695 1 92.56 71 ASP B C 1
ATOM 1714 O O . ASP B 1 71 ? 2.205 -9.125 3.137 1 92.56 71 ASP B O 1
ATOM 1718 N N . GLU B 1 72 ? 0.016 -9.656 3.498 1 94.25 72 GLU B N 1
ATOM 1719 C CA . GLU B 1 72 ? -0.431 -8.695 2.49 1 94.25 72 GLU B CA 1
ATOM 1720 C C . GLU B 1 72 ? -0.077 -7.27 2.893 1 94.25 72 GLU B C 1
ATOM 1722 O O . GLU B 1 72 ? 0.406 -6.488 2.07 1 94.25 72 GLU B O 1
ATOM 1727 N N . TYR B 1 73 ? -0.291 -6.973 4.207 1 93.25 73 TYR B N 1
ATOM 1728 C CA . TYR B 1 73 ? 0.069 -5.66 4.734 1 93.25 73 TYR B CA 1
ATOM 1729 C C . TYR B 1 73 ? 1.569 -5.418 4.617 1 93.25 73 TYR B C 1
ATOM 1731 O O . TYR B 1 73 ? 2 -4.32 4.254 1 93.25 73 TYR B O 1
ATOM 1739 N N . LEU B 1 74 ? 2.312 -6.43 4.82 1 95.06 74 LEU B N 1
ATOM 1740 C CA . LEU B 1 74 ? 3.768 -6.324 4.781 1 95.06 74 LEU B CA 1
ATOM 1741 C C . LEU B 1 74 ? 4.262 -6.145 3.348 1 95.06 74 LEU B C 1
ATOM 1743 O O . LEU B 1 74 ? 5.207 -5.395 3.102 1 95.06 74 LEU B O 1
ATOM 1747 N N . PHE B 1 75 ? 3.646 -6.805 2.432 1 95.5 75 PHE B N 1
ATOM 1748 C CA . PHE B 1 75 ? 3.973 -6.598 1.026 1 95.5 75 PHE B CA 1
ATOM 1749 C C . PHE B 1 75 ? 3.717 -5.152 0.619 1 95.5 75 PHE B C 1
ATOM 1751 O O . PHE B 1 75 ? 4.52 -4.551 -0.101 1 95.5 75 PHE B O 1
ATOM 1758 N N . VAL B 1 76 ? 2.607 -4.613 1.111 1 95.94 76 VAL B N 1
ATOM 1759 C CA . VAL B 1 76 ? 2.246 -3.238 0.782 1 95.94 76 VAL B CA 1
ATOM 1760 C C . VAL B 1 76 ? 3.254 -2.275 1.405 1 95.94 76 VAL B C 1
ATOM 1762 O O . VAL B 1 76 ? 3.789 -1.4 0.722 1 95.94 76 VAL B O 1
ATOM 1765 N N . LEU B 1 77 ? 3.514 -2.494 2.623 1 94.25 77 LEU B N 1
ATOM 1766 C CA . LEU B 1 77 ? 4.461 -1.634 3.322 1 94.25 77 LEU B CA 1
ATOM 1767 C C . LEU B 1 77 ? 5.832 -1.681 2.656 1 94.25 77 LEU B C 1
ATOM 1769 O O . LEU B 1 77 ? 6.457 -0.64 2.438 1 94.25 77 LEU B O 1
ATOM 1773 N N . GLU B 1 78 ? 6.332 -2.83 2.346 1 93.94 78 GLU B N 1
ATOM 1774 C CA . GLU B 1 78 ? 7.621 -3.004 1.682 1 93.94 78 GLU B CA 1
ATOM 1775 C C . GLU B 1 78 ? 7.645 -2.301 0.327 1 93.94 78 GLU B C 1
ATOM 1777 O O . GLU B 1 78 ? 8.633 -1.651 -0.024 1 93.94 78 GLU B O 1
ATOM 1782 N N . TYR B 1 79 ? 6.598 -2.449 -0.396 1 94 79 TYR B N 1
ATOM 1783 C CA . TYR B 1 79 ? 6.473 -1.812 -1.702 1 94 79 TYR B CA 1
ATOM 1784 C C . TYR B 1 79 ? 6.539 -0.294 -1.578 1 94 79 TYR B C 1
ATOM 1786 O O . TYR B 1 79 ? 7.301 0.36 -2.293 1 94 79 TYR B O 1
ATOM 1794 N N . LEU B 1 80 ? 5.738 0.26 -0.697 1 92.06 80 LEU B N 1
ATOM 1795 C CA . LEU B 1 80 ? 5.688 1.705 -0.505 1 92.06 80 LEU B CA 1
ATOM 1796 C C . LEU B 1 80 ? 7.051 2.25 -0.102 1 92.06 80 LEU B C 1
ATOM 1798 O O . LEU B 1 80 ? 7.492 3.279 -0.619 1 92.06 80 LEU B O 1
ATOM 1802 N N . GLU B 1 81 ? 7.672 1.571 0.769 1 88.19 81 GLU B N 1
ATOM 1803 C CA . GLU B 1 81 ? 8.992 1.979 1.234 1 88.19 81 GLU B CA 1
ATOM 1804 C C . GLU B 1 81 ? 10.039 1.845 0.127 1 88.19 81 GLU B C 1
ATOM 1806 O O . GLU B 1 81 ? 10.922 2.689 -0.004 1 88.19 81 GLU B O 1
ATOM 1811 N N . SER B 1 82 ? 9.898 0.81 -0.64 1 87.5 82 SER B N 1
ATOM 1812 C CA . SER B 1 82 ? 10.82 0.593 -1.75 1 87.5 82 SER B CA 1
ATOM 1813 C C . SER B 1 82 ? 10.695 1.69 -2.801 1 87.5 82 SER B C 1
ATOM 1815 O O . SER B 1 82 ? 11.656 2.004 -3.502 1 87.5 82 SER B O 1
ATOM 1817 N N . LEU B 1 83 ? 9.523 2.242 -2.875 1 82.5 83 LEU B N 1
ATOM 1818 C CA . LEU B 1 83 ? 9.281 3.33 -3.816 1 82.5 83 LEU B CA 1
ATOM 1819 C C . LEU B 1 83 ? 9.82 4.648 -3.273 1 82.5 83 LEU B C 1
ATOM 1821 O O . LEU B 1 83 ? 9.867 5.648 -3.994 1 82.5 83 LEU B O 1
ATOM 1825 N N . GLY B 1 84 ? 10.219 4.641 -2.033 1 81.25 84 GLY B N 1
ATOM 1826 C CA . GLY B 1 84 ? 10.766 5.84 -1.419 1 81.25 84 GLY B CA 1
ATOM 1827 C C . GLY B 1 84 ? 9.703 6.766 -0.855 1 81.25 84 GLY B C 1
ATOM 1828 O O . GLY B 1 84 ? 9.984 7.922 -0.543 1 81.25 84 GLY B O 1
ATOM 1829 N N . LEU B 1 85 ? 8.508 6.301 -0.769 1 80.94 85 LEU B N 1
ATOM 1830 C CA . LEU B 1 85 ? 7.449 7.113 -0.169 1 80.94 85 LEU B CA 1
ATOM 1831 C C . LEU B 1 85 ? 7.68 7.277 1.33 1 80.94 85 LEU B C 1
ATOM 1833 O O . LEU B 1 85 ? 7.98 6.309 2.029 1 80.94 85 LEU B O 1
ATOM 1837 N N . LYS B 1 86 ? 7.547 8.461 1.793 1 76.44 86 LYS B N 1
ATOM 1838 C CA . LYS B 1 86 ? 7.883 8.742 3.184 1 76.44 86 LYS B CA 1
ATOM 1839 C C . LYS B 1 86 ? 6.629 9.016 4.012 1 76.44 86 LYS B C 1
ATOM 1841 O O . LYS B 1 86 ? 6.578 8.68 5.195 1 76.44 86 LYS B O 1
ATOM 1846 N N . ILE B 1 87 ? 5.648 9.594 3.447 1 76.94 87 ILE B N 1
ATOM 1847 C CA . ILE B 1 87 ? 4.457 10.031 4.172 1 76.94 87 ILE B CA 1
ATOM 1848 C C . ILE B 1 87 ? 3.416 8.914 4.168 1 76.94 87 ILE B C 1
ATOM 1850 O O . ILE B 1 87 ? 2.838 8.594 5.211 1 76.94 87 ILE B O 1
ATOM 1854 N N . THR B 1 88 ? 3.273 8.25 3.006 1 85.31 88 THR B N 1
ATOM 1855 C CA . THR B 1 88 ? 2.23 7.25 2.82 1 85.31 88 THR B CA 1
ATOM 1856 C C . THR B 1 88 ? 2.389 6.113 3.826 1 85.31 88 THR B C 1
ATOM 1858 O O . THR B 1 88 ? 1.424 5.723 4.484 1 85.31 88 THR B O 1
ATOM 1861 N N . PRO B 1 89 ? 3.637 5.566 4.023 1 87.12 89 PRO B N 1
ATOM 1862 C CA . PRO B 1 89 ? 3.77 4.492 5.012 1 87.12 89 PRO B CA 1
ATOM 1863 C C . PRO B 1 89 ? 3.387 4.941 6.422 1 87.12 89 PRO B C 1
ATOM 1865 O O . PRO B 1 89 ? 2.814 4.16 7.188 1 87.12 89 PRO B O 1
ATOM 1868 N N . THR B 1 90 ? 3.662 6.109 6.723 1 78.5 90 THR B N 1
ATOM 1869 C CA . THR B 1 90 ? 3.348 6.648 8.039 1 78.5 90 THR B CA 1
ATOM 1870 C C . THR B 1 90 ? 1.838 6.77 8.227 1 78.5 90 THR B C 1
ATOM 1872 O O . THR B 1 90 ? 1.304 6.363 9.266 1 78.5 90 THR B O 1
ATOM 1875 N N . VAL B 1 91 ? 1.132 7.281 7.332 1 81 91 VAL B N 1
ATOM 1876 C CA . VAL B 1 91 ? -0.318 7.434 7.383 1 81 91 VAL B CA 1
ATOM 1877 C C . VAL B 1 91 ? -0.982 6.059 7.422 1 81 91 VAL B C 1
ATOM 1879 O O . VAL B 1 91 ? -1.952 5.852 8.156 1 81 91 VAL B O 1
ATOM 1882 N N . LEU B 1 92 ? -0.478 5.105 6.617 1 85.88 92 LEU B N 1
ATOM 1883 C CA . LEU B 1 92 ? -0.996 3.74 6.605 1 85.88 92 LEU B CA 1
ATOM 1884 C C . LEU B 1 92 ? -0.932 3.125 8 1 85.88 92 LEU B C 1
ATOM 1886 O O . LEU B 1 92 ? -1.913 2.549 8.477 1 85.88 92 LEU B O 1
ATOM 1890 N N . ARG B 1 93 ? 0.203 3.264 8.625 1 82.19 93 ARG B N 1
ATOM 1891 C CA . ARG B 1 93 ? 0.381 2.707 9.961 1 82.19 93 ARG B CA 1
ATOM 1892 C C . ARG B 1 93 ? -0.627 3.301 10.938 1 82.19 93 ARG B C 1
ATOM 1894 O O . ARG B 1 93 ? -1.235 2.574 11.727 1 82.19 93 ARG B O 1
ATOM 1901 N N . TYR B 1 94 ? -0.858 4.496 10.875 1 74.75 94 TYR B N 1
ATOM 1902 C CA . TYR B 1 94 ? -1.752 5.176 11.805 1 74.75 94 TYR B CA 1
ATOM 1903 C C . TYR B 1 94 ? -3.209 4.859 11.492 1 74.75 94 TYR B C 1
ATOM 1905 O O . TYR B 1 94 ? -3.994 4.551 12.391 1 74.75 94 TYR B O 1
ATOM 1913 N N . GLU B 1 95 ? -3.578 4.918 10.266 1 78.88 95 GLU B N 1
ATOM 1914 C CA . GLU B 1 95 ? -4.965 4.68 9.875 1 78.88 95 GLU B CA 1
ATOM 1915 C C . GLU B 1 95 ? -5.363 3.227 10.117 1 78.88 95 GLU B C 1
ATOM 1917 O O . GLU B 1 95 ? -6.527 2.938 10.406 1 78.88 95 GLU B O 1
ATOM 1922 N N . SER B 1 96 ? -4.398 2.369 9.93 1 78.06 96 SER B N 1
ATOM 1923 C CA . SER B 1 96 ? -4.676 0.954 10.148 1 78.06 96 SER B CA 1
ATOM 1924 C C . SER B 1 96 ? -4.555 0.593 11.625 1 78.06 96 SER B C 1
ATOM 1926 O O . SER B 1 96 ? -4.781 -0.557 12.008 1 78.06 96 SER B O 1
ATOM 1928 N N . GLN B 1 97 ? -4.125 1.568 12.43 1 77 97 GLN B N 1
ATOM 1929 C CA . GLN B 1 97 ? -3.994 1.402 13.875 1 77 97 GLN B CA 1
ATOM 1930 C C . GLN B 1 97 ? -2.873 0.425 14.219 1 77 97 GLN B C 1
ATOM 1932 O O . GLN B 1 97 ? -2.994 -0.358 15.164 1 77 97 GLN B O 1
ATOM 1937 N N . HIS B 1 98 ? -1.879 0.429 13.367 1 79.56 98 HIS B N 1
ATOM 1938 C CA . HIS B 1 98 ? -0.688 -0.389 13.562 1 79.56 98 HIS B CA 1
ATOM 1939 C C . HIS B 1 98 ? 0.583 0.434 13.383 1 79.56 98 HIS B C 1
ATOM 1941 O O . HIS B 1 98 ? 1.417 0.114 12.531 1 79.56 98 HIS B O 1
ATOM 1947 N N . PRO B 1 99 ? 0.772 1.425 14.219 1 74 99 PRO B N 1
ATOM 1948 C CA . PRO B 1 99 ? 1.896 2.348 14.047 1 74 99 PRO B CA 1
ATOM 1949 C C . PRO B 1 99 ? 3.252 1.671 14.234 1 74 99 PRO B C 1
ATOM 1951 O O . PRO B 1 99 ? 4.266 2.162 13.734 1 74 99 PRO B O 1
ATOM 1954 N N . GLU B 1 100 ? 3.324 0.542 14.797 1 78.19 100 GLU B N 1
ATOM 1955 C CA . GLU B 1 100 ? 4.582 -0.096 15.172 1 78.19 100 GLU B CA 1
ATOM 1956 C C . GLU B 1 100 ? 5.031 -1.1 14.117 1 78.19 100 GLU B C 1
ATOM 1958 O O . GLU B 1 100 ? 6.164 -1.591 14.164 1 78.19 100 GLU B O 1
ATOM 1963 N N . VAL B 1 101 ? 4.176 -1.344 13.148 1 85.5 101 VAL B N 1
ATOM 1964 C CA . VAL B 1 101 ? 4.453 -2.42 12.203 1 85.5 101 VAL B CA 1
ATOM 1965 C C . VAL B 1 101 ? 5.641 -2.041 11.32 1 85.5 101 VAL B C 1
ATOM 1967 O O . VAL B 1 101 ? 5.715 -0.916 10.82 1 85.5 101 VAL B O 1
ATOM 1970 N N . GLN B 1 102 ? 6.617 -2.961 11.258 1 88.25 102 GLN B N 1
ATOM 1971 C CA . 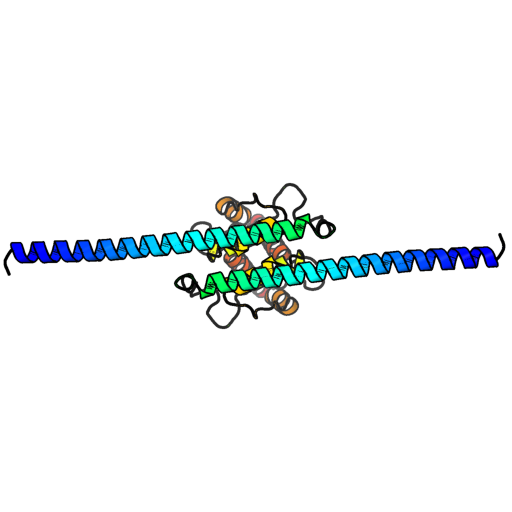GLN B 1 102 ? 7.758 -2.883 10.352 1 88.25 102 GLN B CA 1
ATOM 1972 C C . GLN B 1 102 ? 7.898 -4.16 9.523 1 88.25 102 GLN B C 1
ATOM 1974 O O . GLN B 1 102 ? 7.578 -5.25 10.008 1 88.25 102 GLN B O 1
ATOM 1979 N N . CYS B 1 103 ? 8.352 -3.92 8.305 1 90.75 103 CYS B N 1
ATOM 1980 C CA . CYS B 1 103 ? 8.484 -5.086 7.438 1 90.75 103 CYS B CA 1
ATOM 1981 C C . CYS B 1 103 ? 9.891 -5.672 7.516 1 90.75 103 CYS B C 1
ATOM 1983 O O . CYS B 1 103 ? 10.875 -4.961 7.32 1 90.75 103 CYS B O 1
ATOM 1985 N N . ASP B 1 104 ? 9.961 -6.93 7.891 1 93.12 104 ASP B N 1
ATOM 1986 C CA . ASP B 1 104 ? 11.18 -7.711 7.695 1 93.12 104 ASP B CA 1
ATOM 1987 C C . ASP B 1 104 ? 11.227 -8.32 6.293 1 93.12 104 ASP B C 1
ATOM 1989 O O . ASP B 1 104 ? 10.727 -9.422 6.074 1 93.12 104 ASP B O 1
ATOM 1993 N N . ARG B 1 105 ? 11.883 -7.617 5.449 1 93.75 105 ARG B N 1
ATOM 1994 C CA . ARG B 1 105 ? 11.898 -7.988 4.039 1 93.75 105 ARG B CA 1
ATOM 1995 C C . ARG B 1 105 ? 12.477 -9.391 3.848 1 93.75 105 ARG B C 1
ATOM 1997 O O . ARG B 1 105 ? 11.977 -10.172 3.037 1 93.75 105 ARG B O 1
ATOM 2004 N N . LYS B 1 106 ? 13.609 -9.664 4.469 1 94.69 106 LYS B N 1
ATOM 2005 C CA . LYS B 1 106 ? 14.266 -10.961 4.348 1 94.69 106 LYS B CA 1
ATOM 2006 C C . LYS B 1 106 ? 13.312 -12.102 4.723 1 94.69 106 LYS B C 1
ATOM 2008 O O . LYS B 1 106 ? 13.219 -13.094 4.004 1 94.69 106 LYS B O 1
ATOM 2013 N N . LYS B 1 107 ? 12.68 -11.992 5.793 1 96 107 LYS B N 1
ATOM 2014 C CA . LYS B 1 107 ? 11.727 -13 6.254 1 96 107 LYS B CA 1
ATOM 2015 C C . LYS B 1 107 ? 10.578 -13.156 5.258 1 96 107 LYS B C 1
ATOM 2017 O O . LYS B 1 107 ? 10.188 -14.281 4.93 1 96 107 LYS B O 1
ATOM 2022 N N . LEU B 1 108 ? 10.062 -12.086 4.863 1 95.25 108 LEU B N 1
ATOM 2023 C CA . LEU B 1 108 ? 8.945 -12.109 3.926 1 95.25 108 LEU B CA 1
ATOM 2024 C C . LEU B 1 108 ? 9.352 -12.781 2.617 1 95.25 108 LEU B C 1
ATOM 2026 O O . LEU B 1 108 ? 8.602 -13.602 2.08 1 95.25 108 LEU B O 1
ATOM 2030 N N . ALA B 1 109 ? 10.5 -12.391 2.133 1 95.94 109 ALA B N 1
ATOM 2031 C CA . ALA B 1 109 ? 11.008 -12.992 0.904 1 95.94 109 ALA B CA 1
ATOM 2032 C C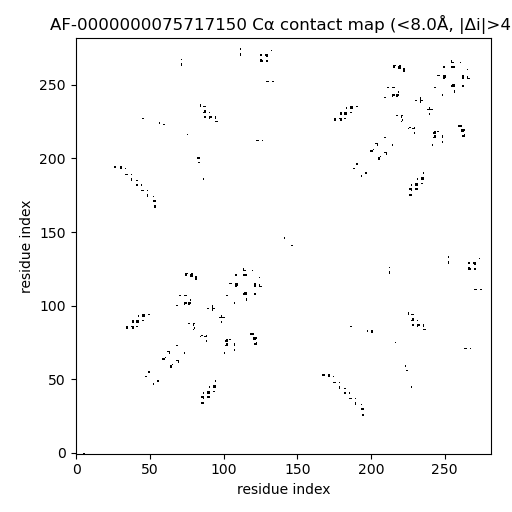 . ALA B 1 109 ? 11.18 -14.5 1.061 1 95.94 109 ALA B C 1
ATOM 2034 O O . ALA B 1 109 ? 10.805 -15.266 0.175 1 95.94 109 ALA B O 1
ATOM 2035 N N . ARG B 1 110 ? 11.75 -14.852 2.107 1 94.94 110 ARG B N 1
ATOM 2036 C CA . ARG B 1 110 ? 11.984 -16.266 2.383 1 94.94 110 ARG B CA 1
ATOM 2037 C C . ARG B 1 110 ? 10.664 -17.031 2.445 1 94.94 110 ARG B C 1
ATOM 2039 O O . ARG B 1 110 ? 10.555 -18.125 1.888 1 94.94 110 ARG B O 1
ATOM 2046 N N . ASN B 1 111 ? 9.625 -16.516 3.08 1 94.19 111 ASN B N 1
ATOM 2047 C CA . ASN B 1 111 ? 8.32 -17.172 3.248 1 94.19 111 ASN B CA 1
ATOM 2048 C C . ASN B 1 111 ? 7.672 -17.469 1.901 1 94.19 111 ASN B C 1
ATOM 2050 O O . ASN B 1 111 ? 6.906 -18.438 1.783 1 94.19 111 ASN B O 1
ATOM 2054 N N . TYR B 1 112 ? 8.047 -16.734 0.899 1 95.06 112 TYR B N 1
ATOM 2055 C CA . TYR B 1 112 ? 7.359 -16.875 -0.377 1 95.06 112 TYR B CA 1
ATOM 2056 C C . TYR B 1 112 ?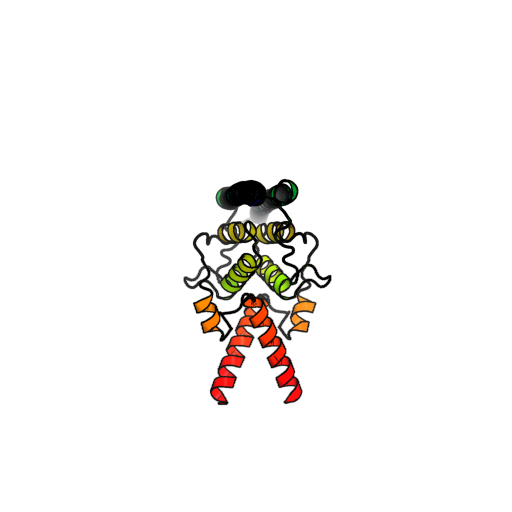 8.336 -17.219 -1.49 1 95.06 112 TYR B C 1
ATOM 2058 O O . TYR B 1 112 ? 8 -17.125 -2.674 1 95.06 112 TYR B O 1
ATOM 2066 N N . ASN B 1 113 ? 9.516 -17.562 -1.117 1 94.25 113 ASN B N 1
ATOM 2067 C CA . ASN B 1 113 ? 10.562 -17.969 -2.047 1 94.25 113 ASN B CA 1
ATOM 2068 C C . ASN B 1 113 ? 10.836 -16.891 -3.094 1 94.25 113 ASN B C 1
ATOM 2070 O O . ASN B 1 113 ? 10.844 -17.172 -4.293 1 94.25 113 ASN B O 1
ATOM 2074 N N . LEU B 1 114 ? 10.906 -15.703 -2.604 1 95.81 114 LEU B N 1
ATOM 2075 C CA . LEU B 1 114 ? 11.266 -14.57 -3.441 1 95.81 114 LEU B CA 1
ATOM 2076 C C . LEU B 1 114 ? 12.719 -14.148 -3.199 1 95.81 114 LEU B C 1
ATOM 2078 O O . LEU B 1 114 ? 13.344 -14.594 -2.238 1 95.81 114 LEU B O 1
ATOM 2082 N N . LYS B 1 115 ? 13.156 -13.336 -4.109 1 93.44 115 LYS B N 1
ATOM 2083 C CA . LYS B 1 115 ? 14.547 -12.898 -4.023 1 93.44 115 LYS B CA 1
ATOM 2084 C C . LYS B 1 115 ? 14.688 -11.688 -3.109 1 93.44 115 LYS B C 1
ATOM 2086 O O . LYS B 1 115 ? 13.977 -10.688 -3.281 1 93.44 115 LYS B O 1
ATOM 2091 N N . ASN B 1 116 ? 15.539 -11.766 -2.225 1 90.56 116 ASN B N 1
ATOM 2092 C CA . ASN B 1 116 ? 15.734 -10.68 -1.27 1 90.56 116 ASN B CA 1
ATOM 2093 C C . ASN B 1 116 ? 16.922 -9.812 -1.646 1 90.56 116 ASN B C 1
ATOM 2095 O O . ASN B 1 116 ? 17.109 -8.727 -1.095 1 90.56 116 ASN B O 1
ATOM 2099 N N . TYR B 1 117 ? 17.734 -10.148 -2.49 1 83.75 117 TYR B N 1
ATOM 2100 C CA . TYR B 1 117 ? 19.016 -9.492 -2.742 1 83.75 117 TYR B CA 1
ATOM 2101 C C . TYR B 1 117 ? 18.859 -8.375 -3.77 1 83.75 117 TYR B C 1
ATOM 2103 O O . TYR B 1 117 ? 19.703 -7.48 -3.861 1 83.75 117 TYR B O 1
ATOM 2111 N N . ASP B 1 118 ? 17.797 -8.344 -4.422 1 76.06 118 ASP B N 1
ATOM 2112 C CA . ASP B 1 118 ? 17.656 -7.289 -5.426 1 76.06 118 ASP B CA 1
ATOM 2113 C C . ASP B 1 118 ? 16.766 -6.168 -4.918 1 76.06 118 ASP B C 1
ATOM 2115 O O . ASP B 1 118 ? 16.078 -6.324 -3.906 1 76.06 118 ASP B O 1
ATOM 2119 N N . ARG B 1 119 ? 16.828 -5.051 -5.434 1 80.69 119 ARG B N 1
ATOM 2120 C CA . ARG B 1 119 ? 16.094 -3.855 -5.031 1 80.69 119 ARG B CA 1
ATOM 2121 C C . ARG B 1 119 ? 14.664 -3.885 -5.574 1 80.69 119 ARG B C 1
ATOM 2123 O O . ARG B 1 119 ? 13.875 -2.975 -5.309 1 80.69 119 ARG B O 1
ATOM 2130 N N . THR B 1 120 ? 14.367 -5.016 -6.273 1 89.44 120 THR B N 1
ATOM 2131 C CA . THR B 1 120 ? 13.016 -5.145 -6.801 1 89.44 120 THR B CA 1
ATOM 2132 C C . THR B 1 120 ? 12.016 -5.375 -5.672 1 89.44 120 THR B C 1
ATOM 2134 O O . THR B 1 120 ? 12.195 -6.277 -4.852 1 89.44 120 THR B O 1
ATOM 2137 N N . PRO B 1 121 ? 11.031 -4.562 -5.652 1 92.81 121 PRO B N 1
ATOM 2138 C CA . PRO B 1 121 ? 10.031 -4.789 -4.613 1 92.81 121 PRO B CA 1
ATOM 2139 C C . PRO B 1 121 ? 9.477 -6.211 -4.625 1 92.81 121 PRO B C 1
ATOM 2141 O O . PRO B 1 121 ? 9.281 -6.789 -5.699 1 92.81 121 PRO B O 1
ATOM 2144 N N . LEU B 1 122 ? 9.227 -6.738 -3.463 1 96.06 122 LEU B N 1
ATOM 2145 C CA . LEU B 1 122 ? 8.758 -8.117 -3.352 1 96.06 122 LEU B CA 1
ATOM 2146 C C . LEU B 1 122 ? 7.414 -8.297 -4.043 1 96.06 122 LEU B C 1
ATOM 2148 O O . LEU B 1 122 ? 7.137 -9.359 -4.609 1 96.06 122 LEU B O 1
ATOM 2152 N N . LEU B 1 123 ? 6.625 -7.305 -3.971 1 95.62 123 LEU B N 1
ATOM 2153 C CA . LEU B 1 123 ? 5.324 -7.367 -4.637 1 95.62 123 LEU B CA 1
ATOM 2154 C C . LEU B 1 123 ? 5.492 -7.547 -6.141 1 95.62 123 LEU B C 1
ATOM 2156 O O . LEU B 1 123 ? 4.727 -8.281 -6.77 1 95.62 123 LEU B O 1
ATOM 2160 N N . VAL B 1 124 ? 6.41 -6.902 -6.723 1 94.12 124 VAL B N 1
ATOM 2161 C CA . VAL B 1 124 ? 6.703 -7.043 -8.148 1 94.12 124 VAL B CA 1
ATOM 2162 C C . VAL B 1 124 ? 7.133 -8.477 -8.445 1 94.12 124 VAL B C 1
ATOM 2164 O O . VAL B 1 124 ? 6.699 -9.07 -9.438 1 94.12 124 VAL B O 1
ATOM 2167 N N . GLN B 1 125 ? 7.961 -9.008 -7.645 1 93.88 125 GLN B N 1
ATOM 2168 C CA . GLN B 1 125 ? 8.398 -10.398 -7.809 1 93.88 125 GLN B CA 1
ATOM 2169 C C . GLN B 1 125 ? 7.219 -11.359 -7.688 1 93.88 125 GLN B C 1
ATOM 2171 O O . GLN B 1 125 ? 7.141 -12.344 -8.422 1 93.88 125 GLN B O 1
ATOM 2176 N N . LEU B 1 126 ? 6.383 -11.086 -6.742 1 95.5 126 LEU B N 1
ATOM 2177 C CA . LEU B 1 126 ? 5.176 -11.891 -6.566 1 95.5 126 LEU B CA 1
ATOM 2178 C C . LEU B 1 126 ? 4.348 -11.914 -7.848 1 95.5 126 LEU B C 1
ATOM 2180 O O . LEU B 1 126 ? 3.865 -12.969 -8.266 1 95.5 126 LEU B O 1
ATOM 2184 N N . ILE B 1 127 ? 4.137 -10.781 -8.422 1 95.31 127 ILE B N 1
ATOM 2185 C CA . ILE B 1 127 ? 3.363 -10.633 -9.648 1 95.31 127 ILE B CA 1
ATOM 2186 C C . ILE B 1 127 ? 4.066 -11.375 -10.789 1 95.31 127 ILE B C 1
ATOM 2188 O O . ILE B 1 127 ? 3.42 -12.055 -11.586 1 95.31 127 ILE B O 1
ATOM 2192 N N . GLU B 1 128 ? 5.379 -11.25 -10.844 1 92.5 128 GLU B N 1
ATOM 2193 C CA . GLU B 1 128 ? 6.16 -11.93 -11.867 1 92.5 128 GLU B CA 1
ATOM 2194 C C . GLU B 1 128 ? 6.016 -13.445 -11.75 1 92.5 128 GLU B C 1
ATOM 2196 O O . GLU B 1 128 ? 5.891 -14.148 -12.758 1 92.5 128 GLU B O 1
ATOM 2201 N N . GLU B 1 129 ? 6.062 -13.914 -10.531 1 93.19 129 GLU B N 1
ATOM 2202 C CA . GLU B 1 129 ? 5.895 -15.344 -10.312 1 93.19 129 GLU B CA 1
ATOM 2203 C C . GLU B 1 129 ? 4.508 -15.812 -10.758 1 93.19 129 GLU B C 1
ATOM 2205 O O . GLU B 1 129 ? 4.359 -16.906 -11.289 1 93.19 129 GLU B O 1
ATOM 2210 N N . ARG B 1 130 ? 3.523 -15.016 -10.477 1 94.19 130 ARG B N 1
ATOM 2211 C CA . ARG B 1 130 ? 2.162 -15.336 -10.898 1 94.19 130 ARG B CA 1
ATOM 2212 C C . ARG B 1 130 ? 2.068 -15.438 -12.414 1 94.19 130 ARG B C 1
ATOM 2214 O O . ARG B 1 130 ? 1.459 -16.375 -12.938 1 94.19 130 ARG B O 1
ATOM 2221 N N . LEU B 1 131 ? 2.65 -14.523 -13.102 1 93.12 131 LEU B N 1
ATOM 2222 C CA . LEU B 1 131 ? 2.623 -14.508 -14.562 1 93.12 131 LEU B CA 1
ATOM 2223 C C . LEU B 1 131 ? 3.346 -15.719 -15.133 1 93.12 131 LEU B C 1
ATOM 2225 O O . LEU B 1 131 ? 2.877 -16.328 -16.094 1 93.12 131 LEU B O 1
ATOM 2229 N N . ARG B 1 132 ? 4.477 -16.078 -14.555 1 91.62 132 ARG B N 1
ATOM 2230 C CA . ARG B 1 132 ? 5.234 -17.25 -14.992 1 91.62 132 ARG B CA 1
ATOM 2231 C C . ARG B 1 132 ? 4.406 -18.531 -14.852 1 91.62 132 ARG B C 1
ATOM 2233 O O . ARG B 1 132 ? 4.434 -19.391 -15.734 1 91.62 132 ARG B O 1
ATOM 2240 N N . ASN B 1 133 ? 3.682 -18.625 -13.781 1 90.75 133 ASN B N 1
ATOM 2241 C CA . ASN B 1 133 ? 2.893 -19.828 -13.508 1 90.75 133 ASN B CA 1
ATOM 2242 C C . ASN B 1 133 ? 1.65 -19.891 -14.391 1 90.75 133 ASN B C 1
ATOM 2244 O O . ASN B 1 133 ? 1.131 -20.969 -14.664 1 90.75 133 ASN B O 1
ATOM 2248 N N . MET B 1 134 ? 1.153 -18.75 -14.773 1 90.25 134 MET B N 1
ATOM 2249 C CA . MET B 1 134 ? 0.012 -18.719 -15.68 1 90.25 134 MET B CA 1
ATOM 2250 C C . MET B 1 134 ? 0.411 -19.188 -17.078 1 90.25 134 MET B C 1
ATOM 2252 O O . MET B 1 134 ? -0.405 -19.766 -17.797 1 90.25 134 MET B O 1
ATOM 2256 N N . GLU B 1 135 ? 1.592 -18.906 -17.469 1 85.25 135 GLU B N 1
ATOM 2257 C CA . GLU B 1 135 ? 2.107 -19.344 -18.766 1 85.25 135 GLU B CA 1
ATOM 2258 C C . GLU B 1 135 ? 2.344 -20.859 -18.797 1 85.25 135 GLU B C 1
ATOM 2260 O O . GLU B 1 135 ? 2.055 -21.516 -19.797 1 85.25 135 GLU B O 1
ATOM 2265 N N . VAL B 1 136 ? 2.908 -21.328 -17.75 1 77.06 136 VAL B N 1
ATOM 2266 C CA . VAL B 1 136 ? 3.227 -22.75 -17.688 1 77.06 136 VAL B CA 1
ATOM 2267 C C . VAL B 1 136 ? 1.939 -23.578 -17.688 1 77.06 136 VAL B C 1
ATOM 2269 O O . VAL B 1 136 ? 1.868 -24.625 -18.312 1 77.06 136 VAL B O 1
ATOM 2272 N N . THR B 1 137 ? 0.939 -23.141 -17.016 1 68.81 137 THR B N 1
ATOM 2273 C CA . THR B 1 137 ? -0.313 -23.891 -16.969 1 68.81 137 THR B CA 1
ATOM 2274 C C . THR B 1 137 ? -1.003 -23.891 -18.328 1 68.81 137 THR B C 1
ATOM 2276 O O . THR B 1 137 ? -1.666 -24.859 -18.703 1 68.81 137 THR B O 1
ATOM 2279 N N . THR B 1 138 ? -0.862 -22.828 -19 1 64.62 138 THR B N 1
ATOM 2280 C CA . THR B 1 138 ? -1.449 -22.781 -20.344 1 64.62 138 THR B CA 1
ATOM 2281 C C . THR B 1 138 ? -0.73 -23.734 -21.281 1 64.62 138 THR B C 1
ATOM 2283 O O . THR B 1 138 ? -1.347 -24.297 -22.188 1 64.62 138 THR B O 1
ATOM 2286 N N . THR B 1 139 ? 0.587 -23.859 -21.047 1 60.22 139 THR B N 1
ATOM 2287 C CA . THR B 1 139 ? 1.336 -24.75 -21.922 1 60.22 139 THR B CA 1
ATOM 2288 C C . THR B 1 139 ? 1.061 -26.203 -21.562 1 60.22 139 THR B C 1
ATOM 2290 O O . THR B 1 139 ? 1.234 -27.094 -22.391 1 60.22 139 THR B O 1
ATOM 2293 N N . MET B 1 140 ? 0.798 -26.406 -20.375 1 53.75 140 MET B N 1
ATOM 2294 C CA . MET B 1 140 ? 0.611 -27.812 -20 1 53.75 140 MET B CA 1
ATOM 2295 C C . MET B 1 140 ? -0.798 -28.281 -20.344 1 53.75 140 MET B C 1
ATOM 2297 O O . MET B 1 140 ? -1.074 -29.484 -20.344 1 53.75 140 MET B O 1
ATOM 2301 N N . ASN B 1 141 ? -1.787 -27.391 -20.344 1 45.28 141 ASN B N 1
ATOM 2302 C CA . ASN B 1 141 ? -3.074 -27.938 -20.75 1 45.28 141 ASN B CA 1
ATOM 2303 C C . ASN B 1 141 ? -3.262 -27.844 -22.266 1 45.28 141 ASN B C 1
ATOM 2305 O O . ASN B 1 141 ? -2.971 -26.812 -22.875 1 45.28 141 ASN B O 1
#

Solvent-accessible surface area (backbone atoms only — not comparable to full-atom values): 15658 Å² total; per-residue (Å²): 132,56,71,65,56,54,50,51,50,49,52,50,51,48,52,50,48,48,49,50,48,49,49,48,48,50,50,49,49,49,45,49,48,50,48,49,49,49,26,49,50,41,33,49,51,39,42,48,52,56,63,72,52,63,73,65,66,71,67,60,53,76,62,61,66,52,88,61,76,36,66,60,58,39,39,44,49,46,35,43,50,66,66,63,49,69,44,36,57,45,29,40,21,43,69,69,71,40,71,80,72,76,67,58,58,62,61,54,18,58,77,67,73,47,72,64,87,55,88,61,38,62,48,52,52,52,52,50,53,52,53,54,52,56,52,51,52,54,68,70,98,133,55,70,65,56,55,49,50,51,50,52,50,51,48,49,48,48,48,50,51,47,47,47,48,48,50,49,48,49,49,43,51,47,51,48,49,50,48,25,51,50,43,33,50,50,39,41,46,54,55,62,74,50,65,74,65,67,71,66,58,51,78,65,60,64,52,90,64,74,37,66,59,59,39,38,44,50,44,36,43,50,66,68,64,49,67,44,36,58,42,31,39,22,43,70,69,72,40,71,79,72,75,67,56,58,62,60,53,19,59,77,67,74,46,71,63,87,55,88,61,40,62,48,53,52,52,52,51,52,52,54,54,52,53,51,51,52,55,69,71,98

Radius of gyration: 25.64 Å; Cα contacts (8 Å, |Δi|>4): 225; chains: 2; bounding box: 110×59×47 Å

Foldseek 3Di:
DDPVVVVVVVVVVVVVVVVVVVVVVVVVVVVVVVLVVLQVVLLVVLQCVVPPDDDLVPCVVPQDPPPDNHLVVLLVLQVCVLVVNRNVSSNCCRNNVNNPDDHPQVVSCVVVVHDRPDSDRVVVRVVVVVVVVVVVVVVVD/DDPVVVVVVVVVVVVVVVVVVVVVVVVVVVVVVVLVVLQVVLLVVLQCCQPPDDDLVPCCVPQQPPPDNHLVVLLVLQVCVLVVNRNVSSSCCSSNVNNPDDHPQVVSCVVVVHDRPDSDRVVVRVVVVVVVVVVVVVVVD

Sequence (282 aa):
MSFEKAKSIIAESERELRKEISKIIDERSVQNKVLEEAKQTAEIQAKHFLDDEVAPPPEIPGILADSDEKDEYLFVLEYLESLGLKITPTVLRYESQHPEVQCDRKKLARNYNLKNYDRTPLLVQLIEERLRNMEVTTTMNMSFEKAKSIIAESERELRKEISKIIDERSVQNKVLEEAKQTAEIQAKHFLDDEVAPPPEIPGILADSDEKDEYLFVLEYLESLGLKITPTVLRYESQHPEVQCDRKKLARNYNLKNYDRTPLLVQLIEERLRNMEVTTTMN

Secondary structure (DSSP, 8-state):
--HHHHHHHHHHHHHHHHHHHHHHHHHHHHHHHHHHHHHHHHHHHHHHHHHHSSS-SS--TTTTSSSS--HHHHHHHHHHHHTT-SHHHHHHHHHTT-TT----HHHHHHHTT---SSSS-HHHHHHHHHHHHHHHHHHH-/--HHHHHHHHHHHHHHHHHHHHHHHHHHHHHHHHHHHHHHHHHHHHHHHHHHSSS-SS--TTTTSSSS--HHHHHHHHHHHHTT-SSHHHHHHHHTT-TT----HHHHHHHTT---SSSS-HHHHHHHHHHHHHHHHHHH-